Protein AF-U2T1L5-F1 (afdb_monomer_lite)

Sequence (248 aa):
MKPRAIVREAWRNTVSGSARSLTLALSLGVLVMLLAAADIGAVAHLLRQAADYRSKGASVTILIAEGLVDGRRCDRLADLPGVRAAGAIRATSDRITGTVLPTAPIPVSESTAGFLEIVREAPRASGALLGPEAADAFGIDAADEIVTASGTTPVAGTYDYPDDGRRRGLSYAAIAPTADSASFDECWVDAWPRDDGIAAALLTTTRPATEDRAKPEIAQLNSTLGRSFDGAAAFASRPTRFAAGAAA

Radius of gyration: 28.28 Å; chains: 1; bounding box: 73×29×97 Å

pLDDT: mean 88.25, std 9.26, range [48.56, 98.0]

Organism: NCBI:txid1358026

Structure (mmCIF, N/CA/C/O backbone):
data_AF-U2T1L5-F1
#
_entry.id   AF-U2T1L5-F1
#
loop_
_atom_site.group_PDB
_atom_site.id
_atom_site.type_symbol
_atom_site.label_atom_id
_atom_site.label_alt_id
_atom_site.label_comp_id
_atom_site.label_asym_id
_atom_site.label_entity_id
_atom_site.label_seq_id
_atom_site.pdbx_PDB_ins_code
_atom_site.Cartn_x
_atom_site.Cartn_y
_atom_site.Cartn_z
_atom_site.occupancy
_atom_site.B_iso_or_equiv
_atom_site.auth_seq_id
_atom_site.auth_comp_id
_atom_site.auth_asym_id
_atom_site.auth_atom_id
_atom_site.pdbx_PDB_model_num
ATOM 1 N N . MET A 1 1 ? 24.356 -0.870 -63.653 1.00 54.97 1 MET A N 1
ATOM 2 C CA . MET A 1 1 ? 25.459 -1.032 -62.672 1.00 54.97 1 MET A CA 1
ATOM 3 C C . MET A 1 1 ? 25.380 -2.443 -62.095 1.00 54.97 1 MET A C 1
ATOM 5 O O . MET A 1 1 ? 24.277 -2.879 -61.800 1.00 54.97 1 MET A O 1
ATOM 9 N N . LYS A 1 2 ? 26.483 -3.206 -62.026 1.00 83.38 2 LYS A N 1
ATOM 10 C CA . LYS A 1 2 ? 26.452 -4.628 -61.620 1.00 83.38 2 LYS A CA 1
ATOM 11 C C . LYS A 1 2 ? 26.733 -4.751 -60.108 1.00 83.38 2 LYS A C 1
ATOM 13 O O . LYS A 1 2 ? 27.888 -4.574 -59.724 1.00 83.38 2 LYS A O 1
ATOM 18 N N . PRO A 1 3 ? 25.749 -5.088 -59.253 1.00 80.69 3 PRO A N 1
ATOM 19 C CA . PRO A 1 3 ? 25.908 -5.092 -57.789 1.00 80.69 3 PRO A CA 1
ATOM 20 C C . PRO A 1 3 ? 27.014 -6.040 -57.306 1.00 80.69 3 PRO A C 1
ATOM 22 O O . PRO A 1 3 ? 27.753 -5.727 -56.380 1.00 80.69 3 PRO A O 1
ATOM 25 N N . ARG A 1 4 ? 27.224 -7.153 -58.017 1.00 83.44 4 ARG A N 1
ATOM 26 C CA . ARG A 1 4 ? 28.310 -8.108 -57.742 1.00 83.44 4 ARG A CA 1
ATOM 27 C C . ARG A 1 4 ? 29.713 -7.510 -57.879 1.00 83.44 4 ARG A C 1
ATOM 29 O O . ARG A 1 4 ? 30.610 -7.901 -57.142 1.00 83.44 4 ARG A O 1
ATOM 36 N N . ALA A 1 5 ? 29.910 -6.578 -58.812 1.00 82.06 5 ALA A N 1
ATOM 37 C CA . ALA A 1 5 ? 31.200 -5.913 -58.980 1.00 82.06 5 ALA A CA 1
ATOM 38 C C . ALA A 1 5 ? 31.468 -4.923 -57.835 1.00 82.06 5 ALA A C 1
ATOM 40 O O . ALA A 1 5 ? 32.594 -4.848 -57.356 1.00 82.06 5 ALA A O 1
ATOM 41 N N . ILE A 1 6 ? 30.420 -4.241 -57.357 1.00 83.00 6 ILE A N 1
ATOM 42 C CA . ILE A 1 6 ? 30.487 -3.301 -56.229 1.00 83.00 6 ILE A CA 1
ATOM 43 C C . ILE A 1 6 ? 30.832 -4.043 -54.930 1.00 83.00 6 ILE A C 1
ATOM 45 O O . ILE A 1 6 ? 31.762 -3.649 -54.236 1.00 83.00 6 ILE A O 1
ATOM 49 N N . VAL A 1 7 ? 30.154 -5.160 -54.637 1.00 84.44 7 VAL A N 1
ATOM 50 C CA . VAL A 1 7 ? 30.426 -5.978 -53.437 1.00 84.44 7 VAL A CA 1
ATOM 51 C C . VAL A 1 7 ? 31.844 -6.556 -53.456 1.00 84.44 7 VAL A C 1
ATOM 53 O O . VAL A 1 7 ? 32.525 -6.549 -52.434 1.00 84.44 7 VAL A O 1
ATOM 56 N N . ARG A 1 8 ? 32.319 -7.020 -54.619 1.00 84.06 8 ARG A N 1
ATOM 57 C CA . ARG A 1 8 ? 33.671 -7.579 -54.754 1.00 84.06 8 ARG A CA 1
ATOM 58 C C . ARG A 1 8 ? 34.759 -6.534 -54.502 1.00 84.06 8 ARG A C 1
ATOM 60 O O . ARG A 1 8 ? 35.740 -6.849 -53.837 1.00 84.06 8 ARG A O 1
ATOM 67 N N . GLU A 1 9 ? 34.593 -5.313 -55.012 1.00 79.50 9 GLU A N 1
ATOM 68 C CA . GLU A 1 9 ? 35.570 -4.244 -54.774 1.00 79.50 9 GLU A CA 1
ATOM 69 C C . GLU A 1 9 ? 35.500 -3.721 -53.331 1.00 79.50 9 GLU A C 1
ATOM 71 O O . GLU A 1 9 ? 36.537 -3.474 -52.723 1.00 79.50 9 GLU A O 1
ATOM 76 N N . ALA A 1 10 ? 34.300 -3.642 -52.739 1.00 79.00 10 ALA A N 1
ATOM 77 C CA . ALA A 1 10 ? 34.128 -3.314 -51.324 1.00 79.00 10 ALA A CA 1
ATOM 78 C C . ALA A 1 10 ? 34.842 -4.328 -50.414 1.00 79.00 10 ALA A C 1
ATOM 80 O O . ALA A 1 10 ? 35.616 -3.928 -49.549 1.00 79.00 10 ALA A O 1
ATOM 81 N N . TRP A 1 11 ? 34.667 -5.629 -50.672 1.00 78.75 11 TRP A N 1
ATOM 82 C CA . TRP A 1 11 ? 35.380 -6.696 -49.963 1.00 78.75 11 TRP A CA 1
ATOM 83 C C . TRP A 1 11 ? 36.897 -6.562 -50.101 1.00 78.75 11 TRP A C 1
ATOM 85 O O . TRP A 1 11 ? 37.623 -6.650 -49.113 1.00 78.75 11 TRP A O 1
ATOM 95 N N . ARG A 1 12 ? 37.382 -6.297 -51.321 1.00 79.12 12 ARG A N 1
ATOM 96 C CA . ARG A 1 12 ? 38.813 -6.116 -51.578 1.00 79.12 12 ARG A CA 1
ATOM 97 C C . ARG A 1 12 ? 39.385 -4.947 -50.775 1.00 79.12 12 ARG A C 1
ATOM 99 O O . ARG A 1 12 ? 40.427 -5.125 -50.158 1.00 79.12 12 ARG A O 1
ATOM 106 N N . ASN A 1 13 ? 38.666 -3.824 -50.704 1.00 76.69 13 ASN A N 1
ATOM 107 C CA . ASN A 1 13 ? 39.039 -2.648 -49.909 1.00 76.69 13 ASN A CA 1
ATOM 108 C C . ASN A 1 13 ? 39.030 -2.908 -48.393 1.00 76.69 13 ASN A C 1
ATOM 110 O O . ASN A 1 13 ? 39.870 -2.371 -47.669 1.00 76.69 13 ASN A O 1
ATOM 114 N N . THR A 1 14 ? 38.104 -3.737 -47.901 1.00 77.25 14 THR A N 1
ATOM 115 C CA . THR A 1 14 ? 38.074 -4.166 -46.494 1.00 77.25 14 THR A CA 1
ATOM 116 C C . THR A 1 14 ? 39.269 -5.060 -46.161 1.00 77.25 14 THR A C 1
ATOM 118 O O . THR A 1 14 ? 39.937 -4.827 -45.157 1.00 77.25 14 THR A O 1
ATOM 121 N N . VAL A 1 15 ? 39.582 -6.041 -47.017 1.00 77.00 15 VAL A N 1
ATOM 122 C CA . VAL A 1 15 ? 40.704 -6.978 -46.821 1.00 77.00 15 VAL A CA 1
ATOM 123 C C . VAL A 1 15 ? 42.061 -6.282 -46.962 1.00 77.00 15 VAL A C 1
ATOM 125 O O . VAL A 1 15 ? 42.983 -6.595 -46.216 1.00 77.00 15 VAL A O 1
ATOM 128 N N . SER A 1 16 ? 42.194 -5.311 -47.871 1.00 76.81 16 SER A N 1
ATOM 129 C CA . SER A 1 16 ? 43.446 -4.568 -48.067 1.00 76.81 16 SER A CA 1
ATOM 130 C C . SER A 1 16 ? 43.699 -3.472 -47.025 1.00 76.81 16 SER A C 1
ATOM 132 O O . SER A 1 16 ? 44.718 -2.793 -47.108 1.00 76.81 16 SER A O 1
ATOM 134 N N . GLY A 1 17 ? 42.781 -3.245 -46.075 1.00 66.12 17 GLY A N 1
ATOM 135 C CA . GLY A 1 17 ? 42.936 -2.256 -44.997 1.00 66.12 17 GLY A CA 1
ATOM 136 C C . GLY A 1 17 ? 42.916 -0.787 -45.444 1.00 66.12 17 GLY A C 1
ATOM 137 O O . GLY A 1 17 ? 43.092 0.111 -44.621 1.00 66.12 17 GLY A O 1
ATOM 138 N N . SER A 1 18 ? 42.655 -0.515 -46.725 1.00 66.00 18 SER A N 1
ATOM 139 C CA . SER A 1 18 ? 42.719 0.824 -47.328 1.00 66.00 18 SER A CA 1
ATOM 140 C C . SER A 1 18 ? 41.624 1.770 -46.821 1.00 66.00 18 SER A C 1
ATOM 142 O O . SER A 1 18 ? 41.787 2.986 -46.882 1.00 66.00 18 SER A O 1
ATOM 144 N N . ALA A 1 19 ? 40.531 1.231 -46.272 1.00 66.06 19 ALA A N 1
ATOM 145 C CA . ALA A 1 19 ? 39.347 1.992 -45.872 1.00 66.06 19 ALA A CA 1
ATOM 146 C C . ALA A 1 19 ? 39.156 2.163 -44.347 1.00 66.06 19 ALA A C 1
ATOM 148 O O . ALA A 1 19 ? 38.069 2.547 -43.920 1.00 66.06 19 ALA A O 1
ATOM 149 N N . ARG A 1 20 ? 40.162 1.861 -43.501 1.00 78.00 20 ARG A N 1
ATOM 150 C CA . ARG A 1 20 ? 40.040 1.880 -42.015 1.00 78.00 20 ARG A CA 1
ATOM 151 C C . ARG A 1 20 ? 38.805 1.118 -41.492 1.00 78.00 20 ARG A C 1
ATOM 153 O O . ARG A 1 20 ? 38.240 1.458 -40.452 1.00 78.00 20 ARG A O 1
ATOM 160 N N . SER A 1 21 ? 38.378 0.080 -42.214 1.00 79.88 21 SER A N 1
ATOM 161 C CA . SER A 1 21 ? 37.098 -0.602 -41.989 1.00 79.88 21 SER A CA 1
ATOM 162 C C . SER A 1 21 ? 36.967 -1.192 -40.586 1.00 79.88 21 SER A C 1
ATOM 164 O O . SER A 1 21 ? 35.879 -1.157 -40.024 1.00 79.88 21 SER A O 1
ATOM 166 N N . LEU A 1 22 ? 38.068 -1.663 -39.989 1.00 78.75 22 LEU A N 1
ATOM 167 C CA . LEU A 1 22 ? 38.079 -2.163 -38.612 1.00 78.75 22 LEU A CA 1
ATOM 168 C C . LEU A 1 22 ? 37.748 -1.061 -37.596 1.00 78.75 22 LEU A C 1
ATOM 170 O O . LEU A 1 22 ? 36.942 -1.280 -36.700 1.00 78.75 22 LEU A O 1
ATOM 174 N N . THR A 1 23 ? 38.327 0.134 -37.745 1.00 83.25 23 THR A N 1
ATOM 175 C CA . THR A 1 23 ? 38.051 1.271 -36.855 1.00 83.25 23 THR A CA 1
ATOM 176 C C . THR A 1 23 ? 36.591 1.700 -36.952 1.00 83.25 23 THR A C 1
ATOM 178 O O . THR A 1 23 ? 35.956 1.927 -35.927 1.00 83.25 23 THR A O 1
ATOM 181 N N . LEU A 1 24 ? 36.041 1.754 -38.171 1.00 86.62 24 LEU A N 1
ATOM 182 C CA . LEU A 1 24 ? 34.630 2.079 -38.391 1.00 86.62 24 LEU A CA 1
ATOM 183 C C . LEU A 1 24 ? 33.703 1.004 -37.806 1.00 86.62 24 LEU A C 1
ATOM 185 O O . LEU A 1 24 ? 32.744 1.341 -37.116 1.00 86.62 24 LEU A O 1
ATOM 189 N N . ALA A 1 25 ? 34.019 -0.279 -38.005 1.00 85.31 25 ALA A N 1
ATOM 190 C CA . ALA A 1 25 ? 33.258 -1.390 -37.437 1.00 85.31 25 ALA A CA 1
ATOM 191 C C . ALA A 1 25 ? 33.274 -1.376 -35.901 1.00 85.31 25 ALA A C 1
ATOM 193 O O . ALA A 1 25 ? 32.226 -1.525 -35.280 1.00 85.31 25 ALA A O 1
ATOM 194 N N . LEU A 1 26 ? 34.434 -1.127 -35.284 1.00 88.06 26 LEU A N 1
ATOM 195 C CA . LEU A 1 26 ? 34.546 -0.972 -33.833 1.00 88.06 26 LEU A CA 1
ATOM 196 C C . LEU A 1 26 ? 33.760 0.243 -33.338 1.00 88.06 26 LEU A C 1
ATOM 198 O O . LEU A 1 26 ? 33.024 0.126 -32.363 1.00 88.06 26 LEU A O 1
ATOM 202 N N . SER A 1 27 ? 33.856 1.389 -34.020 1.00 90.88 27 SER A N 1
ATOM 203 C CA . SER A 1 27 ? 33.089 2.580 -33.638 1.00 90.88 27 SER A CA 1
ATOM 204 C C . SER A 1 27 ? 31.581 2.355 -33.729 1.00 90.88 27 SER A C 1
ATOM 206 O O . SER A 1 27 ? 30.851 2.770 -32.833 1.00 90.88 27 SER A O 1
ATOM 208 N N . LEU A 1 28 ? 31.120 1.638 -34.759 1.00 90.25 28 LEU A N 1
ATOM 209 C CA . LEU A 1 28 ? 29.718 1.271 -34.911 1.00 90.25 28 LEU A CA 1
ATOM 210 C C . LEU A 1 28 ? 29.288 0.294 -33.814 1.00 90.25 28 LEU A C 1
ATOM 212 O O . LEU A 1 28 ? 28.248 0.497 -33.199 1.00 90.25 28 LEU A O 1
ATOM 216 N N . GLY A 1 29 ? 30.102 -0.723 -33.520 1.00 90.31 29 GLY A N 1
ATOM 217 C CA . GLY A 1 29 ? 29.837 -1.670 -32.437 1.00 90.31 29 GLY A CA 1
ATOM 218 C C . GLY A 1 29 ? 29.720 -0.977 -31.079 1.00 90.31 29 GLY A C 1
ATOM 219 O O . GLY A 1 29 ? 28.781 -1.239 -30.333 1.00 90.31 29 GLY A O 1
ATOM 220 N N . VAL A 1 30 ? 30.618 -0.033 -30.783 1.00 93.12 30 VAL A N 1
ATOM 221 C CA . VAL A 1 30 ? 30.544 0.799 -29.573 1.00 93.12 30 VAL A CA 1
ATOM 222 C C . VAL A 1 30 ? 29.267 1.637 -29.557 1.00 93.12 30 VAL A C 1
ATOM 224 O O . VAL A 1 30 ? 28.580 1.661 -28.539 1.00 93.12 30 VAL A O 1
ATOM 227 N N . LEU A 1 31 ? 28.904 2.278 -30.671 1.00 91.44 31 LEU A N 1
ATOM 228 C CA . LEU A 1 31 ? 27.673 3.065 -30.769 1.00 91.44 31 LEU A CA 1
ATOM 229 C C . LEU A 1 31 ? 26.427 2.207 -30.495 1.00 91.44 31 LEU A C 1
ATOM 231 O O . LEU A 1 31 ? 25.575 2.604 -29.703 1.00 91.44 31 LEU A O 1
ATOM 235 N N . VAL A 1 32 ? 26.342 1.020 -31.101 1.00 90.56 32 VAL A N 1
ATOM 236 C CA . VAL A 1 32 ? 25.234 0.075 -30.894 1.00 90.56 32 VAL A CA 1
ATOM 237 C C . VAL A 1 32 ? 25.168 -0.373 -29.434 1.00 90.56 32 VAL A C 1
ATOM 239 O O . VAL A 1 32 ? 24.092 -0.342 -28.839 1.00 90.56 32 VAL A O 1
ATOM 242 N N . MET A 1 33 ? 26.307 -0.720 -28.825 1.00 90.50 33 MET A N 1
ATOM 243 C CA . MET A 1 33 ? 26.361 -1.090 -27.406 1.00 90.50 33 MET A CA 1
ATOM 244 C C . MET A 1 33 ? 25.894 0.050 -26.493 1.00 90.50 33 MET A C 1
ATOM 246 O O . MET A 1 33 ? 25.138 -0.196 -25.557 1.00 90.50 33 MET A O 1
ATOM 250 N N . LEU A 1 34 ? 26.291 1.295 -26.772 1.00 91.44 34 LEU A N 1
ATOM 251 C CA . LEU A 1 34 ? 25.861 2.462 -25.997 1.00 91.44 34 LEU A CA 1
ATOM 252 C C . LEU A 1 34 ? 24.355 2.722 -26.132 1.00 91.44 34 LEU A C 1
ATOM 254 O O . LEU A 1 34 ? 23.695 2.994 -25.131 1.00 91.44 34 LEU A O 1
ATOM 258 N N . LEU A 1 35 ? 23.799 2.607 -27.341 1.00 90.88 35 LEU A N 1
ATOM 259 C CA . LEU A 1 35 ? 22.362 2.767 -27.582 1.00 90.88 35 LEU A CA 1
ATOM 260 C C . LEU A 1 35 ? 21.541 1.675 -26.884 1.00 90.88 35 LEU A C 1
ATOM 262 O O . LEU A 1 35 ? 20.529 1.981 -26.253 1.00 90.88 35 LEU A O 1
ATOM 266 N N . ALA A 1 36 ? 21.999 0.423 -26.946 1.00 90.25 36 ALA A N 1
ATOM 267 C CA . ALA A 1 36 ? 21.364 -0.689 -26.247 1.00 90.25 36 ALA A CA 1
ATOM 268 C C . ALA A 1 36 ? 21.421 -0.502 -24.722 1.00 90.25 36 ALA A C 1
ATOM 270 O O . ALA A 1 36 ? 20.405 -0.640 -24.044 1.00 90.25 36 ALA A O 1
ATOM 271 N N . ALA A 1 37 ? 22.583 -0.120 -24.180 1.00 91.94 37 ALA A N 1
ATOM 272 C CA . ALA A 1 37 ? 22.738 0.167 -22.756 1.00 91.94 37 ALA A CA 1
ATOM 273 C C . ALA A 1 37 ? 21.835 1.325 -22.299 1.00 91.94 37 ALA A C 1
ATOM 275 O O . ALA A 1 37 ? 21.240 1.251 -21.223 1.00 91.94 37 ALA A O 1
ATOM 276 N N . ALA A 1 38 ? 21.684 2.367 -23.122 1.00 92.25 38 ALA A N 1
ATOM 277 C CA . ALA A 1 38 ? 20.788 3.483 -22.838 1.00 92.25 38 ALA A CA 1
ATOM 278 C C . ALA A 1 38 ? 19.312 3.052 -22.797 1.00 92.25 38 ALA A C 1
ATOM 280 O O . ALA A 1 38 ? 18.601 3.448 -21.873 1.00 92.25 38 ALA A O 1
ATOM 2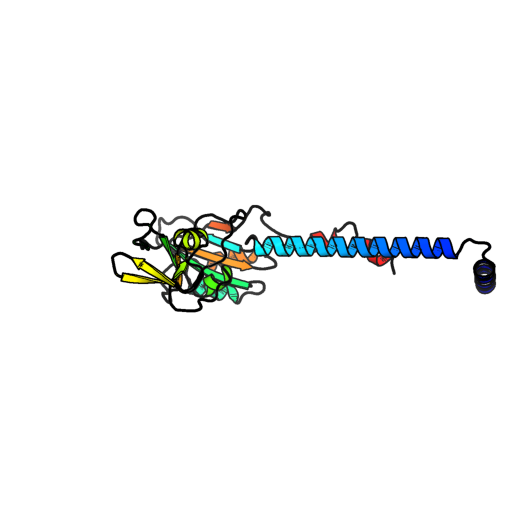81 N N . ASP A 1 39 ? 18.845 2.225 -23.742 1.00 92.94 39 ASP A N 1
ATOM 282 C CA . ASP A 1 39 ? 17.458 1.731 -23.734 1.00 92.94 39 ASP A CA 1
ATOM 283 C C . ASP A 1 39 ? 17.190 0.807 -22.539 1.00 92.94 39 ASP A C 1
ATOM 285 O O . ASP A 1 39 ? 16.200 0.995 -21.832 1.00 92.94 39 ASP A O 1
ATOM 289 N N . ILE A 1 40 ? 18.114 -0.113 -22.233 1.00 93.00 40 ILE A N 1
ATOM 290 C CA . ILE A 1 40 ? 18.035 -0.961 -21.032 1.00 93.00 40 ILE A CA 1
ATOM 291 C C . ILE A 1 40 ? 17.960 -0.089 -19.772 1.00 93.00 40 ILE A C 1
ATOM 293 O O . ILE A 1 40 ? 17.115 -0.321 -18.907 1.00 93.00 40 ILE A O 1
ATOM 297 N N . GLY A 1 41 ? 18.804 0.941 -19.677 1.00 94.31 41 GLY A N 1
ATOM 298 C CA . GLY A 1 41 ? 18.805 1.885 -18.562 1.00 94.31 41 GLY A CA 1
ATOM 299 C C . GLY A 1 41 ? 17.482 2.640 -18.418 1.00 94.31 41 GLY A C 1
ATOM 300 O O . GLY A 1 41 ? 16.966 2.756 -17.303 1.00 94.31 41 GLY A O 1
ATOM 301 N N . ALA A 1 42 ? 16.904 3.102 -19.531 1.00 93.56 42 ALA A N 1
ATOM 302 C CA . ALA A 1 42 ? 15.620 3.799 -19.554 1.00 93.56 42 ALA A CA 1
ATOM 303 C C . ALA A 1 42 ? 14.468 2.891 -19.096 1.00 93.56 42 ALA A C 1
ATOM 305 O O . ALA A 1 42 ? 13.685 3.275 -18.227 1.00 93.56 42 ALA A O 1
ATOM 306 N N . VAL A 1 43 ? 14.397 1.659 -19.608 1.00 93.88 43 VAL A N 1
ATOM 307 C CA . VAL A 1 43 ? 13.381 0.678 -19.193 1.00 93.88 43 VAL A CA 1
ATOM 308 C C . VAL A 1 43 ? 13.554 0.301 -17.721 1.00 93.88 43 VAL A C 1
ATOM 310 O O . VAL A 1 43 ? 12.587 0.313 -16.963 1.00 93.88 43 VAL A O 1
ATOM 313 N N . ALA A 1 44 ? 14.786 0.051 -17.273 1.00 95.00 44 ALA A N 1
ATOM 314 C CA . ALA A 1 44 ? 15.072 -0.247 -15.873 1.00 95.00 44 ALA A CA 1
ATOM 315 C C . ALA A 1 44 ? 14.714 0.917 -14.936 1.00 95.00 44 ALA A C 1
ATOM 317 O O . ALA A 1 44 ? 14.368 0.692 -13.777 1.00 95.00 44 ALA A O 1
ATOM 318 N N . HIS A 1 45 ? 14.830 2.165 -15.393 1.00 94.75 45 HIS A N 1
ATOM 319 C CA . HIS A 1 45 ? 14.395 3.331 -14.626 1.00 94.75 45 HIS A CA 1
ATOM 320 C C . HIS A 1 45 ? 1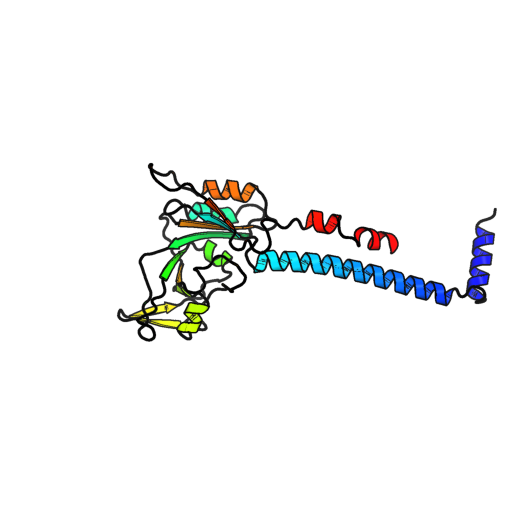2.869 3.376 -14.483 1.00 94.75 45 HIS A C 1
ATOM 322 O O . HIS A 1 45 ? 12.383 3.506 -13.362 1.00 94.75 45 HIS A O 1
ATOM 328 N N . LEU A 1 46 ? 12.122 3.166 -15.573 1.00 94.62 46 LEU A N 1
ATOM 329 C CA . LEU A 1 46 ? 10.655 3.104 -15.541 1.00 94.62 46 LEU A CA 1
ATOM 330 C C . LEU A 1 46 ? 10.143 1.991 -14.615 1.00 94.62 46 LEU A C 1
ATOM 332 O O . LEU A 1 46 ? 9.230 2.213 -13.823 1.00 94.62 46 LEU A O 1
ATOM 336 N N . LEU A 1 47 ? 10.765 0.809 -14.660 1.00 94.25 47 LEU A N 1
ATOM 337 C CA . LEU A 1 47 ? 10.415 -0.304 -13.770 1.00 94.25 47 LEU A CA 1
ATOM 338 C C . LEU A 1 47 ? 10.681 0.024 -12.294 1.00 94.25 47 LEU A C 1
ATOM 340 O O . LEU A 1 47 ? 9.886 -0.345 -11.433 1.00 94.25 47 LEU A O 1
ATOM 344 N N . ARG A 1 48 ? 11.767 0.747 -11.992 1.00 95.69 48 ARG A N 1
ATOM 345 C CA . ARG A 1 48 ? 12.058 1.220 -10.630 1.00 95.69 48 ARG A CA 1
ATOM 346 C C . ARG A 1 48 ? 11.038 2.247 -10.150 1.00 95.69 48 ARG A C 1
ATOM 348 O O . ARG A 1 48 ? 10.601 2.147 -9.012 1.00 95.69 48 ARG A O 1
ATOM 355 N N . GLN A 1 49 ? 10.621 3.182 -11.002 1.00 94.25 49 GLN A N 1
ATOM 356 C CA . GLN A 1 49 ? 9.569 4.145 -10.660 1.00 94.25 49 GLN A CA 1
ATOM 357 C C . GLN A 1 49 ? 8.228 3.449 -10.392 1.00 94.25 49 GLN A C 1
ATOM 359 O O . GLN A 1 49 ? 7.561 3.761 -9.411 1.00 94.25 49 GLN A O 1
ATOM 364 N N . ALA A 1 50 ? 7.867 2.458 -11.212 1.00 94.12 50 ALA A N 1
ATOM 365 C CA . ALA A 1 50 ? 6.684 1.628 -10.995 1.00 94.12 50 ALA A CA 1
ATOM 366 C C . ALA A 1 50 ? 6.750 0.851 -9.668 1.00 94.12 50 ALA A C 1
ATOM 368 O O . ALA A 1 50 ? 5.759 0.753 -8.944 1.00 94.12 50 ALA A O 1
ATOM 369 N N . ALA A 1 51 ? 7.918 0.290 -9.344 1.00 93.56 51 ALA A N 1
ATOM 370 C CA . ALA A 1 51 ? 8.136 -0.401 -8.081 1.00 93.56 51 ALA A CA 1
ATOM 371 C C . ALA A 1 51 ? 8.015 0.555 -6.884 1.00 93.56 51 ALA A C 1
ATOM 373 O O . ALA A 1 51 ? 7.301 0.220 -5.943 1.00 93.56 51 ALA A O 1
ATOM 374 N N . ASP A 1 52 ? 8.632 1.742 -6.958 1.00 93.56 52 ASP A N 1
ATOM 375 C CA . ASP A 1 52 ? 8.581 2.772 -5.910 1.00 93.56 52 ASP A CA 1
ATOM 376 C C . ASP A 1 52 ? 7.145 3.258 -5.664 1.00 93.56 52 ASP A C 1
ATOM 378 O O . ASP A 1 52 ? 6.697 3.340 -4.521 1.00 93.56 52 ASP A O 1
ATOM 382 N N . TYR A 1 53 ? 6.381 3.472 -6.742 1.00 93.81 53 TYR A N 1
ATOM 383 C CA . TYR A 1 53 ? 4.962 3.829 -6.675 1.00 93.81 53 TYR A CA 1
ATOM 384 C C . TYR A 1 53 ? 4.144 2.817 -5.866 1.00 93.81 53 TYR A C 1
ATOM 386 O O . TYR A 1 53 ? 3.320 3.184 -5.030 1.00 93.81 53 TYR A O 1
ATOM 394 N N . ARG A 1 54 ? 4.402 1.524 -6.068 1.00 92.81 54 ARG A N 1
ATOM 395 C CA . ARG A 1 54 ? 3.707 0.450 -5.350 1.00 92.81 54 ARG A CA 1
ATOM 396 C C . ARG A 1 54 ? 4.215 0.259 -3.925 1.00 92.81 54 ARG A C 1
ATOM 398 O O . ARG A 1 54 ? 3.416 0.038 -3.022 1.00 92.81 54 ARG A O 1
ATOM 405 N N . SER A 1 55 ? 5.529 0.281 -3.702 1.00 92.06 55 SER A N 1
ATOM 406 C CA . SER A 1 55 ? 6.103 0.035 -2.371 1.00 92.06 55 SER A CA 1
ATOM 407 C C . SER A 1 55 ? 5.779 1.150 -1.384 1.00 92.06 55 SER A C 1
ATOM 409 O O . SER A 1 55 ? 5.570 0.865 -0.209 1.00 92.06 55 SER A O 1
ATOM 411 N N . LYS A 1 56 ? 5.668 2.394 -1.864 1.00 93.38 56 LYS A N 1
ATOM 412 C CA . LYS A 1 56 ? 5.274 3.547 -1.044 1.00 93.38 56 LYS A CA 1
ATOM 413 C C . LYS A 1 56 ? 3.762 3.692 -0.857 1.00 93.38 56 LYS A C 1
ATOM 415 O O . LYS A 1 56 ? 3.300 4.679 -0.295 1.00 93.38 56 LYS A O 1
ATOM 420 N N . GLY A 1 57 ? 2.977 2.728 -1.344 1.00 93.44 57 GLY A N 1
ATOM 421 C CA . GLY A 1 57 ? 1.526 2.709 -1.176 1.00 93.44 57 GLY A CA 1
ATOM 422 C C . GLY A 1 57 ? 0.763 3.675 -2.084 1.00 93.44 57 GLY A C 1
ATOM 423 O O . GLY A 1 57 ? -0.431 3.869 -1.886 1.00 93.44 57 GLY A O 1
ATOM 424 N N . ALA A 1 58 ? 1.385 4.268 -3.108 1.00 94.12 58 ALA A N 1
ATOM 425 C CA . ALA A 1 58 ? 0.660 5.145 -4.029 1.00 94.12 58 ALA A CA 1
ATOM 426 C C . ALA A 1 58 ? -0.347 4.369 -4.905 1.00 94.12 58 ALA A C 1
ATOM 428 O O . ALA A 1 58 ? -1.303 4.954 -5.407 1.00 94.12 58 ALA A O 1
ATOM 429 N N . SER A 1 59 ? -0.210 3.047 -5.043 1.00 94.31 59 SER A N 1
ATOM 430 C CA . SER A 1 59 ? -1.234 2.190 -5.663 1.00 94.31 59 SER A CA 1
ATOM 431 C C . SER A 1 59 ? -2.449 1.909 -4.770 1.00 94.31 59 SER A C 1
ATOM 433 O O . SER A 1 59 ? -3.446 1.382 -5.264 1.00 94.31 59 SER A O 1
ATOM 435 N N . VAL A 1 60 ? -2.402 2.275 -3.482 1.00 95.38 60 VAL A N 1
ATOM 436 C CA . VAL A 1 60 ? -3.489 2.011 -2.534 1.00 95.38 60 VAL A CA 1
ATOM 437 C C . VAL A 1 60 ? -4.506 3.150 -2.557 1.00 95.38 60 VAL A C 1
ATOM 439 O O . VAL A 1 60 ? -4.195 4.300 -2.230 1.00 95.38 60 VAL A O 1
ATOM 442 N N . THR A 1 61 ? -5.738 2.818 -2.935 1.00 96.00 61 THR A N 1
ATOM 443 C CA . THR A 1 61 ? -6.891 3.726 -2.892 1.00 96.00 61 THR A CA 1
ATOM 444 C C . THR A 1 61 ? -7.719 3.432 -1.648 1.00 96.00 61 THR A C 1
ATOM 446 O O . THR A 1 61 ? -7.924 2.271 -1.302 1.00 96.00 61 THR A O 1
ATOM 449 N N . ILE A 1 62 ? -8.186 4.484 -0.982 1.00 96.81 62 ILE A N 1
ATOM 450 C CA . ILE A 1 62 ? -8.918 4.404 0.279 1.00 96.81 62 ILE A CA 1
ATOM 451 C C . ILE A 1 62 ? -10.300 5.011 0.072 1.00 96.81 62 ILE A C 1
ATOM 453 O O . ILE A 1 62 ? -10.415 6.139 -0.395 1.00 96.81 62 ILE A O 1
ATOM 457 N N . LEU A 1 63 ? -11.342 4.282 0.445 1.00 97.31 63 LEU A N 1
ATOM 458 C CA . LEU A 1 63 ? -12.655 4.845 0.718 1.00 97.31 63 LEU A CA 1
ATOM 459 C C . LEU A 1 63 ? -12.753 5.151 2.207 1.00 97.31 63 LEU A C 1
ATOM 461 O O . LEU A 1 63 ? -12.577 4.243 3.015 1.00 97.31 63 LEU A O 1
ATOM 465 N N . ILE A 1 64 ? -13.091 6.386 2.553 1.00 97.00 64 ILE A N 1
ATOM 466 C CA . ILE A 1 64 ? -13.361 6.823 3.922 1.00 97.00 64 ILE A CA 1
ATOM 467 C C . ILE A 1 64 ? -14.872 7.021 4.052 1.00 97.00 64 ILE A C 1
ATOM 469 O O . ILE A 1 64 ? -15.454 7.871 3.376 1.00 97.00 64 ILE A O 1
ATOM 473 N N . ALA A 1 65 ? -15.516 6.201 4.878 1.00 95.81 65 ALA A N 1
ATOM 474 C CA . ALA A 1 65 ? -16.947 6.240 5.157 1.00 95.81 65 ALA A CA 1
ATOM 475 C C . ALA A 1 65 ? -17.215 5.691 6.572 1.00 95.81 65 ALA A C 1
ATOM 477 O O . ALA A 1 65 ? -17.547 4.516 6.743 1.00 95.81 65 ALA A O 1
ATOM 478 N N . GLU A 1 66 ? -17.070 6.558 7.576 1.00 93.94 66 GLU A N 1
ATOM 479 C CA . GLU A 1 66 ? -17.143 6.215 9.005 1.00 93.94 66 GLU A CA 1
ATOM 480 C C . GLU A 1 66 ? -18.394 5.396 9.363 1.00 93.94 66 GLU A C 1
ATOM 482 O O . GLU A 1 66 ? -19.533 5.813 9.120 1.00 93.94 66 GLU A O 1
ATOM 487 N N . GLY A 1 67 ? -18.183 4.207 9.934 1.00 93.94 67 GLY A N 1
ATOM 488 C CA . GLY A 1 67 ? -19.239 3.275 10.329 1.00 93.94 67 GLY A CA 1
ATOM 489 C C . GLY A 1 67 ? -20.149 2.781 9.195 1.00 93.94 67 GLY A C 1
ATOM 490 O O . GLY A 1 67 ? -21.221 2.227 9.468 1.00 93.94 67 GLY A O 1
ATOM 491 N N . LEU A 1 68 ? -19.765 2.964 7.929 1.00 95.12 68 LEU A N 1
ATOM 492 C CA . LEU A 1 68 ? -20.580 2.626 6.760 1.00 95.12 68 LEU A CA 1
ATOM 493 C C . LEU A 1 68 ? -19.941 1.583 5.843 1.00 95.12 68 LEU A C 1
ATOM 495 O O . LEU A 1 68 ? -20.624 1.087 4.950 1.00 95.12 68 LEU A O 1
ATOM 499 N N . VAL A 1 69 ? -18.677 1.215 6.028 1.00 96.50 69 VAL A N 1
ATOM 500 C CA . VAL A 1 69 ? -18.015 0.235 5.158 1.00 96.50 69 VAL A CA 1
ATOM 501 C C . VAL A 1 69 ? -18.447 -1.187 5.516 1.00 96.50 69 VAL A C 1
ATOM 503 O O . VAL A 1 69 ? -18.379 -1.608 6.671 1.00 96.50 69 VAL A O 1
ATOM 506 N N . ASP A 1 70 ? -18.869 -1.963 4.517 1.00 96.25 70 ASP A N 1
ATOM 507 C CA . ASP A 1 70 ? -19.058 -3.406 4.646 1.00 96.25 70 ASP A CA 1
ATOM 508 C C . ASP A 1 70 ? -17.729 -4.138 4.418 1.00 96.25 70 ASP A C 1
ATOM 510 O O . ASP A 1 70 ? -17.266 -4.270 3.281 1.00 96.25 70 ASP A O 1
ATOM 514 N N . GLY A 1 71 ? -17.129 -4.642 5.500 1.00 95.94 71 GLY A N 1
ATOM 515 C CA . GLY A 1 71 ? -15.820 -5.298 5.449 1.00 95.94 71 GLY A CA 1
ATOM 516 C C . GLY A 1 71 ? -15.767 -6.511 4.517 1.00 95.94 71 GLY A C 1
ATOM 517 O O . GLY A 1 71 ? -14.799 -6.676 3.783 1.00 95.94 71 GLY A O 1
ATOM 518 N N . ARG A 1 72 ? -16.841 -7.313 4.434 1.00 95.38 72 ARG A N 1
ATOM 519 C CA . ARG A 1 72 ? -16.877 -8.486 3.539 1.00 95.38 72 ARG A CA 1
ATOM 520 C C . ARG A 1 72 ? -16.950 -8.090 2.072 1.00 95.38 72 ARG A C 1
ATOM 522 O O . ARG A 1 72 ? -16.408 -8.792 1.223 1.00 95.38 72 ARG A O 1
ATOM 529 N N . ARG A 1 73 ? -17.663 -7.006 1.748 1.00 96.12 73 ARG A N 1
ATOM 530 C CA . ARG A 1 73 ? -17.663 -6.467 0.379 1.00 96.12 73 ARG A CA 1
ATOM 531 C C . ARG A 1 73 ? -16.314 -5.860 0.029 1.00 96.12 73 ARG A C 1
ATOM 533 O O . ARG A 1 73 ? -15.883 -6.034 -1.102 1.00 96.12 73 ARG A O 1
ATOM 540 N N . CYS A 1 74 ? -15.675 -5.190 0.987 1.00 97.25 74 CYS A N 1
ATOM 541 C CA . CYS A 1 74 ? -14.339 -4.640 0.810 1.00 97.25 74 CYS A CA 1
ATOM 542 C C . CYS A 1 74 ? -13.308 -5.738 0.514 1.00 97.25 74 CYS A C 1
ATOM 544 O O . CYS A 1 74 ? -12.640 -5.658 -0.510 1.00 97.25 74 CYS A O 1
ATOM 546 N N . ASP A 1 75 ? -13.257 -6.807 1.317 1.00 96.19 75 ASP A N 1
ATOM 547 C CA . ASP A 1 75 ? -12.341 -7.938 1.089 1.00 96.19 75 ASP A CA 1
ATOM 548 C C . ASP A 1 75 ? -12.535 -8.570 -0.299 1.00 96.19 75 ASP A C 1
ATOM 550 O O . ASP A 1 75 ? -11.570 -8.871 -0.996 1.00 96.19 75 ASP A O 1
ATOM 554 N N . ARG A 1 76 ? -13.787 -8.715 -0.756 1.00 96.19 76 ARG A N 1
ATOM 555 C CA . ARG A 1 76 ? -14.099 -9.272 -2.087 1.00 96.19 76 ARG A CA 1
ATOM 556 C C . ARG A 1 76 ? -13.636 -8.411 -3.256 1.00 96.19 76 ARG A C 1
ATOM 558 O O . ARG A 1 76 ? -13.627 -8.896 -4.383 1.00 96.19 76 ARG A O 1
ATOM 565 N N . LEU A 1 77 ? -13.240 -7.156 -3.034 1.00 96.62 77 LEU A N 1
ATOM 566 C CA . LEU A 1 77 ? -12.611 -6.378 -4.101 1.00 96.62 77 LEU A CA 1
ATOM 567 C C . LEU A 1 77 ? -11.290 -7.0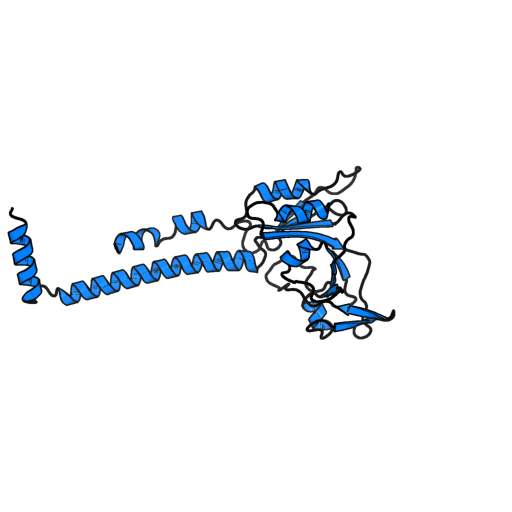12 -4.553 1.00 96.62 77 LEU A C 1
ATOM 569 O O . LEU A 1 77 ? -10.893 -6.782 -5.691 1.00 96.62 77 LEU A O 1
ATOM 573 N N . ALA A 1 78 ? -10.660 -7.857 -3.726 1.00 95.56 78 ALA A N 1
ATOM 574 C CA . ALA A 1 78 ? -9.495 -8.652 -4.110 1.00 95.56 78 ALA A CA 1
ATOM 575 C C . ALA A 1 78 ? -9.760 -9.612 -5.287 1.00 95.56 78 ALA A C 1
ATOM 577 O O . ALA A 1 78 ? -8.824 -9.966 -5.997 1.00 95.56 78 ALA A O 1
ATOM 578 N N . ASP A 1 79 ? -11.021 -9.982 -5.546 1.00 95.56 79 ASP A N 1
ATOM 579 C CA . ASP A 1 79 ? -11.398 -10.848 -6.672 1.00 95.56 79 ASP A CA 1
ATOM 580 C C . ASP A 1 79 ? -11.434 -10.097 -8.020 1.00 95.56 79 ASP A C 1
ATOM 582 O O . ASP A 1 79 ? -11.579 -10.711 -9.083 1.00 95.56 79 ASP A O 1
ATOM 586 N N . LEU A 1 80 ? -11.343 -8.761 -8.006 1.00 94.56 80 LEU A N 1
ATOM 587 C CA . LEU A 1 80 ? -11.386 -7.956 -9.222 1.00 94.56 80 LEU A CA 1
ATOM 588 C C . LEU A 1 80 ? -10.047 -8.014 -9.980 1.00 94.56 80 LEU A C 1
ATOM 590 O O . LEU A 1 80 ? -8.977 -7.961 -9.370 1.00 94.56 80 LEU A O 1
ATOM 594 N N . PRO A 1 81 ? -10.068 -8.050 -11.327 1.00 92.12 81 PRO A N 1
ATOM 595 C CA . PRO A 1 81 ? -8.848 -8.006 -12.124 1.00 92.12 81 PRO A CA 1
ATOM 596 C C . PRO A 1 81 ? -7.993 -6.778 -11.794 1.00 92.12 81 PRO A C 1
ATOM 598 O O . PRO A 1 81 ? -8.491 -5.659 -11.771 1.00 92.12 81 PRO A O 1
ATOM 601 N N . GLY A 1 82 ? -6.695 -6.988 -11.570 1.00 91.12 82 GLY A N 1
ATOM 602 C CA . GLY A 1 82 ? -5.759 -5.906 -11.248 1.00 91.12 82 GLY A CA 1
ATOM 603 C C . GLY A 1 82 ? -5.732 -5.502 -9.772 1.00 91.12 82 GLY A C 1
ATOM 604 O O . GLY A 1 82 ? -4.814 -4.781 -9.378 1.00 91.12 82 GLY A O 1
ATOM 605 N N . VAL A 1 83 ? -6.649 -5.997 -8.933 1.00 95.38 83 VAL A N 1
ATOM 606 C CA . VAL A 1 83 ? -6.558 -5.845 -7.476 1.00 95.38 83 VAL A CA 1
ATOM 607 C C . VAL A 1 83 ? -5.627 -6.910 -6.907 1.00 95.38 83 VAL A C 1
ATOM 609 O O . VAL A 1 83 ? -5.649 -8.070 -7.308 1.00 95.38 83 VAL A O 1
ATOM 612 N N . ARG A 1 84 ? -4.745 -6.491 -6.003 1.00 94.12 84 ARG A N 1
ATOM 613 C CA . ARG A 1 84 ? -3.734 -7.345 -5.371 1.00 94.12 84 ARG A CA 1
ATOM 614 C C . ARG A 1 84 ? -4.047 -7.657 -3.919 1.00 94.12 84 ARG A C 1
ATOM 616 O O . ARG A 1 84 ? -3.635 -8.708 -3.453 1.00 94.12 84 ARG A O 1
ATOM 623 N N . ALA A 1 85 ? -4.700 -6.727 -3.234 1.00 95.44 85 ALA A N 1
ATOM 624 C CA . ALA A 1 85 ? -5.168 -6.869 -1.865 1.00 95.44 85 ALA A CA 1
ATOM 625 C C . ALA A 1 85 ? -6.290 -5.856 -1.622 1.00 95.44 85 ALA A C 1
ATOM 627 O O . ALA A 1 85 ? -6.265 -4.749 -2.173 1.00 95.44 85 ALA A O 1
ATOM 628 N N . ALA A 1 86 ? -7.255 -6.223 -0.789 1.00 97.00 86 ALA A N 1
ATOM 629 C CA . ALA A 1 86 ? -8.322 -5.337 -0.358 1.00 97.00 86 ALA A CA 1
ATOM 630 C C . ALA A 1 86 ? -8.756 -5.693 1.061 1.00 97.00 86 ALA A C 1
ATOM 632 O O . ALA A 1 86 ? -8.783 -6.866 1.418 1.00 97.00 86 ALA A O 1
ATOM 633 N N . GLY A 1 87 ? -9.120 -4.691 1.854 1.00 96.81 87 GLY A N 1
ATOM 634 C CA . GLY A 1 87 ? -9.642 -4.929 3.190 1.00 96.81 87 GLY A CA 1
ATOM 635 C C . GLY A 1 87 ? -10.035 -3.667 3.928 1.00 96.81 87 GLY A C 1
ATOM 636 O O . GLY A 1 87 ? -9.727 -2.551 3.508 1.00 96.81 87 GLY A O 1
ATOM 637 N N . ALA A 1 88 ? -10.767 -3.854 5.018 1.00 97.50 88 ALA A N 1
ATOM 638 C CA . ALA A 1 88 ? -11.367 -2.771 5.774 1.00 97.50 88 ALA A CA 1
ATOM 639 C C . ALA A 1 88 ? -10.726 -2.610 7.152 1.00 97.50 88 ALA A C 1
ATOM 641 O O . ALA A 1 88 ? -10.241 -3.573 7.748 1.00 97.50 88 ALA A O 1
ATOM 642 N N . ILE A 1 89 ? -10.756 -1.380 7.657 1.00 96.94 89 ILE A N 1
ATOM 643 C CA . ILE A 1 89 ? -10.221 -1.006 8.966 1.00 96.94 89 ILE A CA 1
ATOM 644 C C . ILE A 1 89 ? -11.165 -0.029 9.668 1.00 96.94 89 ILE A C 1
ATOM 646 O O . ILE A 1 89 ? -11.870 0.757 9.026 1.00 96.94 89 ILE A O 1
ATOM 650 N N . ARG A 1 90 ? -11.214 -0.112 10.997 1.00 96.50 90 ARG A N 1
ATOM 651 C CA . ARG A 1 90 ? -11.963 0.803 11.859 1.00 96.50 90 ARG A CA 1
ATOM 652 C C . ARG A 1 90 ? -11.177 1.146 13.105 1.00 96.50 90 ARG A C 1
ATOM 654 O O . ARG A 1 90 ? -10.495 0.284 13.661 1.00 96.50 90 ARG A O 1
ATOM 661 N N . ALA A 1 91 ? -11.309 2.381 13.562 1.00 94.56 91 ALA A N 1
ATOM 662 C CA . ALA A 1 91 ? -10.767 2.763 14.854 1.00 94.56 91 ALA A CA 1
ATOM 663 C C . ALA A 1 91 ? -11.670 2.220 15.968 1.00 94.56 91 ALA A C 1
ATOM 665 O O . ALA A 1 91 ? -12.895 2.212 15.850 1.00 94.56 91 ALA A O 1
ATOM 666 N N . THR A 1 92 ? -11.069 1.783 17.071 1.00 94.00 92 THR A N 1
ATOM 667 C CA . THR A 1 92 ? -11.813 1.420 18.283 1.00 94.00 92 THR A CA 1
ATOM 668 C C . THR A 1 92 ? -11.557 2.439 19.388 1.00 94.00 92 THR A C 1
ATOM 670 O O . THR A 1 92 ? -10.624 3.243 19.321 1.00 94.00 92 THR A O 1
ATOM 673 N N . SER A 1 93 ? -12.386 2.413 20.431 1.00 92.75 93 SER A N 1
ATOM 674 C CA . SER A 1 93 ? -12.110 3.147 21.671 1.00 92.75 93 SER A CA 1
ATOM 675 C C . SER A 1 93 ? -11.002 2.506 22.510 1.00 92.75 93 SER A C 1
ATOM 677 O O . SER A 1 93 ? -10.520 3.130 23.458 1.00 92.75 93 SER A O 1
ATOM 679 N N . ASP A 1 94 ? -10.621 1.271 22.188 1.00 91.75 94 ASP A N 1
ATOM 680 C CA . ASP A 1 94 ? -9.685 0.490 22.978 1.00 91.75 94 ASP A CA 1
ATOM 681 C C . ASP A 1 94 ? -8.256 0.985 22.770 1.00 91.75 94 ASP A C 1
ATOM 683 O O . ASP A 1 94 ? -7.851 1.445 21.694 1.00 91.75 94 ASP A O 1
ATOM 687 N N . ARG A 1 95 ? -7.472 0.906 23.846 1.00 93.19 95 ARG A N 1
ATOM 688 C CA . ARG A 1 95 ? -6.063 1.290 23.838 1.00 93.19 95 ARG A CA 1
ATOM 689 C C . ARG A 1 95 ? -5.247 0.295 24.643 1.00 93.19 95 ARG A C 1
ATOM 691 O O . ARG A 1 95 ? -5.662 -0.121 25.724 1.00 93.19 95 ARG A O 1
ATOM 698 N N . ILE A 1 96 ? -4.067 -0.042 24.139 1.00 91.75 96 ILE A N 1
ATOM 699 C CA . ILE A 1 96 ? -3.103 -0.871 24.858 1.00 91.75 96 ILE A CA 1
ATOM 700 C C . ILE A 1 96 ? -2.219 0.066 25.678 1.00 91.75 96 ILE A C 1
ATOM 702 O O . ILE A 1 96 ? -1.436 0.842 25.129 1.00 91.75 96 ILE A O 1
ATOM 706 N N . THR A 1 97 ? -2.353 -0.000 27.000 1.00 93.31 97 THR A N 1
ATOM 707 C CA . THR A 1 97 ? -1.557 0.800 27.938 1.00 93.31 97 THR A CA 1
ATOM 708 C C . THR A 1 97 ? -0.550 -0.104 28.629 1.00 93.31 97 THR A C 1
ATOM 710 O O . THR A 1 97 ? -0.890 -0.820 29.575 1.00 93.31 97 THR A O 1
ATOM 713 N N . GLY A 1 98 ? 0.691 -0.093 28.146 1.00 89.44 98 GLY A N 1
ATOM 714 C CA . GLY A 1 98 ? 1.756 -0.872 28.765 1.00 89.44 98 GLY A CA 1
ATOM 715 C C . GLY A 1 98 ? 2.257 -0.243 30.066 1.00 89.44 98 GLY A C 1
ATOM 716 O O . GLY A 1 98 ? 2.243 0.975 30.241 1.00 89.44 98 GLY A O 1
ATOM 717 N N . THR A 1 99 ? 2.737 -1.077 30.985 1.00 88.56 99 THR A N 1
ATOM 718 C CA . THR A 1 99 ? 3.286 -0.640 32.280 1.00 88.56 99 THR A CA 1
ATOM 719 C C . THR A 1 99 ? 4.588 0.149 32.139 1.00 88.56 99 THR A C 1
ATOM 721 O O . THR A 1 99 ? 4.873 1.003 32.976 1.00 88.56 99 THR A O 1
ATOM 724 N N . VAL A 1 100 ? 5.350 -0.101 31.070 1.00 87.06 100 VAL A N 1
ATOM 725 C CA . VAL A 1 100 ? 6.610 0.597 30.763 1.00 87.06 100 VAL A CA 1
ATOM 726 C C . VAL A 1 100 ? 6.356 2.018 30.234 1.00 87.06 100 VAL A C 1
ATOM 728 O O . VAL A 1 100 ? 7.118 2.929 30.549 1.00 87.06 100 VAL A O 1
ATOM 731 N N . LEU A 1 101 ? 5.264 2.236 29.485 1.00 90.19 101 LEU A N 1
ATOM 732 C CA . LEU A 1 101 ? 4.868 3.541 28.929 1.00 90.19 101 LEU A CA 1
ATOM 733 C C . LEU A 1 101 ? 3.390 3.872 29.240 1.00 90.19 101 LEU A C 1
ATOM 735 O O . LEU A 1 101 ? 2.550 3.929 28.339 1.00 90.19 101 LEU A O 1
ATOM 739 N N . PRO A 1 102 ? 3.038 4.157 30.506 1.00 88.25 102 PRO A N 1
ATOM 740 C CA . PRO A 1 102 ? 1.647 4.391 30.905 1.00 88.25 102 PRO A CA 1
ATOM 741 C C . PRO A 1 102 ? 1.058 5.701 30.352 1.00 88.25 102 PRO A C 1
ATOM 743 O O . PRO A 1 102 ? -0.159 5.864 30.304 1.00 88.25 102 PRO A O 1
ATOM 746 N N . THR A 1 103 ? 1.906 6.648 29.941 1.00 91.81 103 THR A N 1
ATOM 747 C CA . THR A 1 103 ? 1.503 7.948 29.380 1.00 91.81 103 THR A CA 1
ATOM 748 C C . THR A 1 103 ? 1.411 7.953 27.853 1.00 91.81 103 THR A C 1
ATOM 750 O O . THR A 1 103 ? 0.997 8.963 27.284 1.00 91.81 103 THR A O 1
ATOM 753 N N . ALA A 1 104 ? 1.758 6.847 27.188 1.00 92.00 104 ALA A N 1
ATOM 754 C CA . ALA A 1 104 ? 1.714 6.704 25.735 1.00 92.00 104 ALA A CA 1
ATOM 755 C C . ALA A 1 104 ? 0.932 5.433 25.339 1.00 92.00 104 ALA A C 1
ATOM 757 O O . ALA A 1 104 ? 1.516 4.439 24.916 1.00 92.00 104 ALA A O 1
ATOM 758 N N . PRO A 1 105 ? -0.400 5.421 25.527 1.00 93.06 105 PRO A N 1
ATOM 759 C CA . PRO A 1 105 ? -1.221 4.274 25.160 1.00 93.06 105 PRO A CA 1
ATOM 760 C C . PRO A 1 105 ? -1.348 4.141 23.635 1.00 93.06 105 PRO A C 1
ATOM 762 O O . PRO A 1 105 ? -1.612 5.122 22.932 1.00 93.06 105 PRO A O 1
ATOM 765 N N . ILE A 1 106 ? -1.223 2.912 23.136 1.00 94.69 106 ILE A N 1
ATOM 766 C CA . ILE A 1 106 ? -1.319 2.599 21.708 1.00 94.69 106 ILE A CA 1
ATOM 767 C C . ILE A 1 106 ? -2.803 2.500 21.319 1.00 94.69 106 ILE A C 1
ATOM 769 O O . ILE A 1 106 ? -3.523 1.692 21.910 1.00 94.69 106 ILE A O 1
ATOM 773 N N . PRO A 1 107 ? -3.297 3.287 20.346 1.00 95.88 107 PRO A N 1
ATOM 774 C CA . PRO A 1 107 ? -4.658 3.134 19.838 1.00 95.88 107 PRO A CA 1
ATOM 775 C C . PRO A 1 107 ? -4.827 1.795 19.108 1.00 95.88 107 PRO A C 1
ATOM 777 O O . PRO A 1 107 ? -3.962 1.405 18.320 1.00 95.88 107 PRO A O 1
ATOM 780 N N . VAL A 1 108 ? -5.952 1.115 19.341 1.00 95.00 108 VAL A N 1
ATOM 781 C CA . VAL A 1 108 ? -6.292 -0.139 18.660 1.00 95.00 108 VAL A CA 1
ATOM 782 C C . VAL A 1 108 ? -7.257 0.137 17.512 1.00 95.00 108 VAL A C 1
ATOM 784 O O . VAL A 1 108 ? -8.274 0.815 17.669 1.00 95.00 108 VAL A O 1
ATOM 787 N N . SER A 1 109 ? -6.942 -0.410 16.348 1.00 95.50 109 SER A N 1
ATOM 788 C CA . SER A 1 109 ? -7.837 -0.487 15.199 1.00 95.50 109 SER A CA 1
ATOM 789 C C . SER A 1 109 ? -8.155 -1.943 14.909 1.00 95.50 109 SER A C 1
ATOM 791 O O . SER A 1 109 ? -7.283 -2.804 15.002 1.00 95.50 109 SER A O 1
ATOM 793 N N . GLU A 1 110 ? -9.392 -2.223 14.533 1.00 95.62 110 GLU A N 1
ATOM 794 C CA . GLU A 1 110 ? -9.785 -3.548 14.071 1.00 95.62 110 GLU A CA 1
ATOM 795 C C . GLU A 1 110 ? -9.778 -3.600 12.552 1.00 95.62 110 GLU A C 1
ATOM 797 O O . GLU A 1 110 ? -10.142 -2.629 11.887 1.00 95.62 110 GLU A O 1
ATOM 802 N N . SER A 1 111 ? -9.390 -4.743 11.997 1.00 95.44 111 SER A N 1
ATOM 803 C CA . SER A 1 111 ? -9.311 -4.919 10.548 1.00 95.44 111 SER A CA 1
ATOM 804 C C . SER A 1 111 ? -9.860 -6.260 10.086 1.00 95.44 111 SER A C 1
ATOM 806 O O . SER A 1 111 ? -9.917 -7.226 10.852 1.00 95.44 111 SER A O 1
ATOM 808 N N . THR A 1 112 ? -10.264 -6.318 8.821 1.00 95.19 112 THR A N 1
ATOM 809 C CA . THR A 1 112 ? -10.568 -7.582 8.153 1.00 95.19 112 THR A CA 1
ATOM 810 C C . THR A 1 112 ? -9.288 -8.342 7.811 1.00 95.19 112 THR A C 1
ATOM 812 O O . THR A 1 112 ? -8.196 -7.777 7.765 1.00 95.19 112 THR A O 1
ATOM 815 N N . ALA A 1 113 ? -9.414 -9.639 7.522 1.00 91.19 113 ALA A N 1
ATOM 816 C CA . ALA A 1 113 ? -8.267 -10.461 7.141 1.00 91.19 113 ALA A CA 1
ATOM 817 C C . ALA A 1 113 ? -7.561 -9.938 5.876 1.00 91.19 113 ALA A C 1
ATOM 819 O O . ALA A 1 113 ? -6.332 -9.926 5.830 1.00 91.19 113 ALA A O 1
ATOM 820 N N . GLY A 1 114 ? -8.318 -9.451 4.884 1.00 93.06 114 GLY A N 1
ATOM 821 C CA . GLY A 1 114 ? -7.755 -8.919 3.641 1.00 93.06 114 GLY A CA 1
ATOM 822 C C . GLY A 1 114 ? -6.930 -7.640 3.829 1.00 93.06 114 GLY A C 1
ATOM 823 O O . GLY A 1 114 ? -6.002 -7.375 3.065 1.00 93.06 114 GLY A O 1
ATOM 824 N N . PHE A 1 115 ? -7.180 -6.872 4.898 1.00 94.44 115 PHE A N 1
ATOM 825 C CA . PHE A 1 115 ? -6.406 -5.663 5.199 1.00 94.44 115 PHE A CA 1
ATOM 826 C C . PHE A 1 115 ? -4.941 -5.990 5.515 1.00 94.44 115 PHE A C 1
ATOM 828 O O . PHE A 1 115 ? -4.038 -5.215 5.196 1.00 94.44 115 PHE A O 1
ATOM 835 N N . LEU A 1 116 ? -4.689 -7.160 6.105 1.00 91.06 116 LEU A N 1
ATOM 836 C CA . LEU A 1 116 ? -3.347 -7.587 6.500 1.00 91.06 116 LEU A CA 1
ATOM 837 C C . LEU A 1 116 ? -2.434 -7.798 5.286 1.00 91.06 116 LEU A C 1
ATOM 839 O O . LEU A 1 116 ? -1.241 -7.501 5.341 1.00 91.06 116 LEU A O 1
ATOM 843 N N . GLU A 1 117 ? -3.005 -8.193 4.146 1.00 90.50 117 GLU A N 1
ATOM 844 C CA . GLU A 1 117 ? -2.268 -8.312 2.886 1.00 90.50 117 GLU A CA 1
ATOM 845 C C . GLU A 1 117 ? -1.799 -6.948 2.347 1.00 90.50 117 GLU A C 1
ATOM 847 O O . GLU A 1 117 ? -0.755 -6.866 1.694 1.00 90.50 117 GLU A O 1
ATOM 852 N N . ILE A 1 118 ? -2.515 -5.858 2.659 1.00 91.31 118 ILE A N 1
ATOM 853 C CA . ILE A 1 118 ? -2.155 -4.490 2.241 1.00 91.31 118 ILE A CA 1
ATOM 854 C C . ILE A 1 118 ? -0.932 -3.995 3.011 1.00 91.31 118 ILE A C 1
ATOM 856 O O . ILE A 1 118 ? -0.003 -3.447 2.414 1.00 91.31 118 ILE A O 1
ATOM 860 N N . VAL A 1 119 ? -0.909 -4.227 4.325 1.00 87.94 119 VAL A N 1
ATOM 861 C CA . VAL A 1 119 ? 0.254 -3.937 5.183 1.00 87.94 119 VAL A CA 1
ATOM 862 C C . VAL A 1 119 ? 1.333 -5.025 5.106 1.00 87.94 119 VAL A C 1
ATOM 864 O O . VAL A 1 119 ? 2.351 -4.925 5.782 1.00 87.94 119 VAL A O 1
ATOM 867 N N . ARG A 1 120 ? 1.138 -6.007 4.210 1.00 75.31 120 ARG A N 1
ATOM 868 C CA . ARG A 1 120 ? 2.075 -7.076 3.834 1.00 75.31 120 ARG A CA 1
ATOM 869 C C . ARG A 1 120 ? 2.502 -7.981 4.979 1.00 75.31 120 ARG A C 1
ATOM 871 O O . ARG A 1 120 ? 3.592 -8.544 4.925 1.00 75.31 120 ARG A O 1
ATOM 878 N N . GLU A 1 121 ? 1.623 -8.183 5.949 1.00 66.94 121 GLU A N 1
ATOM 879 C CA . GLU A 1 121 ? 1.912 -9.040 7.088 1.00 66.94 121 GLU A CA 1
ATOM 880 C C . GLU A 1 121 ? 0.934 -10.210 7.142 1.00 66.94 121 GLU A C 1
ATOM 882 O O . GLU A 1 121 ? -0.282 -10.043 7.065 1.00 66.94 121 GLU A O 1
ATOM 887 N N . ALA A 1 122 ? 1.475 -11.416 7.301 1.00 59.75 122 ALA A N 1
ATOM 888 C CA . ALA A 1 122 ? 0.690 -12.581 7.672 1.00 59.75 122 ALA A CA 1
ATOM 889 C C . ALA A 1 122 ? 0.829 -12.757 9.190 1.00 59.75 122 ALA A C 1
ATOM 891 O O . ALA A 1 122 ? 1.945 -13.016 9.651 1.00 59.75 122 ALA A O 1
ATOM 892 N N . PRO A 1 123 ? -0.251 -12.631 9.982 1.00 61.12 123 PRO A N 1
ATOM 893 C CA . PRO A 1 123 ? -0.157 -12.803 11.424 1.00 61.12 123 PRO A CA 1
ATOM 894 C C . PRO A 1 123 ? 0.378 -14.208 11.726 1.00 61.12 123 PRO A C 1
ATOM 896 O O . PRO A 1 123 ? -0.228 -15.216 11.362 1.00 61.12 123 PRO A O 1
ATOM 899 N N . ARG A 1 124 ? 1.552 -14.278 12.366 1.00 60.53 124 ARG A N 1
ATOM 900 C CA . ARG A 1 124 ? 2.224 -15.548 12.700 1.00 60.53 124 ARG A CA 1
ATOM 901 C C . ARG A 1 124 ? 1.601 -16.234 13.921 1.00 60.53 124 ARG A C 1
ATOM 903 O O . ARG A 1 124 ? 1.859 -17.410 14.163 1.00 60.53 124 ARG A O 1
ATOM 910 N N . ALA A 1 125 ? 0.781 -15.497 14.668 1.00 63.78 125 ALA A N 1
ATOM 911 C CA . ALA A 1 125 ? 0.052 -15.930 15.851 1.00 63.78 125 ALA A CA 1
ATOM 912 C C . ALA A 1 125 ? -1.242 -15.110 16.011 1.00 63.78 125 ALA A C 1
ATOM 914 O O . ALA A 1 125 ? -1.477 -14.143 15.287 1.00 63.78 125 ALA A O 1
ATOM 915 N N . SER A 1 126 ? -2.085 -15.487 16.972 1.00 74.44 126 SER A N 1
ATOM 916 C CA . SER A 1 126 ? -3.226 -14.669 17.394 1.00 74.44 126 SER A CA 1
ATOM 917 C C . SER A 1 126 ? -2.746 -13.483 18.235 1.00 74.44 126 SER A C 1
ATOM 919 O O . SER A 1 126 ? -1.992 -13.676 19.183 1.00 74.44 126 SER A O 1
ATOM 921 N N . GLY A 1 127 ? -3.193 -12.271 17.913 1.00 84.88 127 GLY A N 1
ATOM 922 C CA . GLY A 1 127 ? -2.801 -11.054 18.627 1.00 84.88 127 GLY A CA 1
ATOM 923 C C . GLY A 1 127 ? -2.900 -9.815 17.744 1.00 84.88 127 GLY A C 1
ATOM 924 O O . GLY A 1 127 ? -3.250 -9.908 16.566 1.00 84.88 127 GLY A O 1
ATOM 925 N N . ALA A 1 128 ? -2.588 -8.655 18.316 1.00 89.50 128 ALA A N 1
ATOM 926 C CA . ALA A 1 128 ? -2.521 -7.410 17.557 1.00 89.50 128 ALA A CA 1
ATOM 927 C C . ALA A 1 128 ? -1.171 -7.287 16.836 1.00 89.50 128 ALA A C 1
ATOM 929 O O . ALA A 1 128 ? -0.142 -7.708 17.360 1.00 89.50 128 ALA A O 1
ATOM 930 N N . LEU A 1 129 ? -1.160 -6.699 15.644 1.00 92.12 129 LEU A N 1
ATOM 931 C CA . LEU A 1 129 ? 0.060 -6.287 14.956 1.00 92.12 129 LEU A CA 1
ATOM 932 C C . LEU A 1 129 ? 0.403 -4.853 15.358 1.00 92.12 129 LEU A C 1
ATOM 934 O O . LEU A 1 129 ? -0.489 -4.007 15.406 1.00 92.12 129 LEU A O 1
ATOM 938 N N . LEU A 1 130 ? 1.671 -4.557 15.624 1.00 92.75 130 LEU A N 1
ATOM 939 C CA . LEU A 1 130 ? 2.114 -3.213 16.005 1.00 92.75 130 LEU A CA 1
ATOM 940 C C . LEU A 1 130 ? 2.739 -2.460 14.834 1.00 92.75 130 LEU A C 1
ATOM 942 O O . LEU A 1 130 ? 3.515 -3.017 14.058 1.00 92.75 130 LEU A O 1
ATOM 946 N N . GLY A 1 131 ? 2.422 -1.171 14.738 1.00 92.88 131 GLY A N 1
ATOM 947 C CA . GLY A 1 131 ? 3.132 -0.261 13.851 1.00 92.88 131 GLY A CA 1
ATOM 948 C C . GLY A 1 131 ? 4.584 -0.067 14.309 1.00 92.88 131 GLY A C 1
ATOM 949 O O . GLY A 1 131 ? 4.879 -0.261 15.493 1.00 92.88 131 GLY A O 1
ATOM 950 N N . PRO A 1 132 ? 5.490 0.331 13.403 1.00 92.44 132 PRO A N 1
ATOM 951 C CA . PRO A 1 132 ? 6.927 0.385 13.670 1.00 92.44 132 PRO A CA 1
ATOM 952 C C . PRO A 1 132 ? 7.294 1.307 14.840 1.00 92.44 132 PRO A C 1
ATOM 954 O O . PRO A 1 132 ? 8.083 0.921 15.690 1.00 92.44 132 PRO A O 1
ATOM 957 N N . GLU A 1 133 ? 6.666 2.480 14.969 1.00 93.06 133 GLU A N 1
ATOM 958 C CA . GLU A 1 133 ? 6.967 3.396 16.081 1.00 93.06 133 GLU A CA 1
ATOM 959 C C . GLU A 1 133 ? 6.471 2.850 17.428 1.00 93.06 133 GLU A C 1
ATOM 961 O O . GLU A 1 133 ? 7.087 3.093 18.465 1.00 93.06 133 GLU A O 1
ATOM 966 N N . ALA A 1 134 ? 5.349 2.121 17.432 1.00 92.50 134 ALA A N 1
ATOM 967 C CA . ALA A 1 134 ? 4.851 1.466 18.639 1.00 92.50 134 ALA A CA 1
ATOM 968 C C . ALA A 1 134 ? 5.750 0.284 19.028 1.00 92.50 134 ALA A C 1
ATOM 970 O O . ALA A 1 134 ? 6.101 0.140 20.194 1.00 92.50 134 ALA A O 1
ATOM 971 N N . ALA A 1 135 ? 6.160 -0.528 18.057 1.00 91.81 135 ALA A N 1
ATOM 972 C CA . ALA A 1 135 ? 7.104 -1.619 18.258 1.00 91.81 135 ALA A CA 1
ATOM 973 C C . ALA A 1 135 ? 8.435 -1.117 18.844 1.00 91.81 135 ALA A C 1
ATOM 975 O O . ALA A 1 135 ? 8.850 -1.589 19.903 1.00 91.81 135 ALA A O 1
ATOM 976 N N . ASP A 1 136 ? 9.026 -0.082 18.241 1.00 91.94 136 ASP A N 1
ATOM 977 C CA . ASP A 1 136 ? 10.272 0.537 18.702 1.00 91.94 136 ASP A CA 1
ATOM 978 C C . ASP A 1 136 ? 10.141 1.111 20.122 1.00 91.94 136 ASP A C 1
ATOM 980 O O . ASP A 1 136 ? 11.017 0.915 20.965 1.00 91.94 136 ASP A O 1
ATOM 984 N N . ALA A 1 137 ? 9.029 1.795 20.423 1.00 90.38 137 ALA A N 1
ATOM 985 C CA . ALA A 1 137 ? 8.798 2.397 21.737 1.00 90.38 137 ALA A CA 1
ATOM 986 C C . ALA A 1 137 ? 8.712 1.361 22.870 1.00 90.38 137 ALA A C 1
ATOM 988 O O . ALA A 1 137 ? 9.075 1.665 24.007 1.00 90.38 137 ALA A O 1
ATOM 989 N N . PHE A 1 138 ? 8.225 0.156 22.567 1.00 87.75 138 PHE A N 1
ATOM 990 C CA . PHE A 1 138 ? 8.084 -0.939 23.526 1.00 87.75 138 PHE A CA 1
ATOM 991 C C . PHE A 1 138 ? 9.211 -1.981 23.435 1.00 87.75 138 PHE A C 1
ATOM 993 O O . PHE A 1 138 ? 9.251 -2.880 24.272 1.00 87.75 138 PHE A O 1
ATOM 1000 N N . GLY A 1 139 ? 10.142 -1.842 22.483 1.00 87.94 139 GLY A N 1
ATOM 1001 C CA . GLY A 1 139 ? 11.246 -2.781 22.267 1.00 87.94 139 GLY A CA 1
ATOM 1002 C C . GLY A 1 139 ? 10.790 -4.156 21.768 1.00 87.94 139 GLY A C 1
ATOM 1003 O O . GLY A 1 139 ? 11.354 -5.162 22.190 1.00 87.94 139 GLY A O 1
ATOM 1004 N N . ILE A 1 140 ? 9.750 -4.199 20.929 1.00 84.00 140 ILE A N 1
ATOM 1005 C CA . ILE A 1 140 ? 9.128 -5.432 20.427 1.00 84.00 140 ILE A CA 1
ATOM 1006 C C . ILE A 1 140 ? 9.531 -5.659 18.969 1.00 84.00 140 ILE A C 1
ATOM 1008 O O . ILE A 1 140 ? 9.061 -4.952 18.085 1.00 84.00 140 ILE A O 1
ATOM 1012 N N . ASP A 1 141 ? 10.335 -6.690 18.707 1.00 67.75 141 ASP A N 1
ATOM 1013 C CA . ASP A 1 141 ? 10.810 -6.995 17.348 1.00 67.75 141 ASP A CA 1
ATOM 1014 C C . ASP A 1 141 ? 9.937 -8.038 16.613 1.00 67.75 141 ASP A C 1
ATOM 1016 O O . ASP A 1 141 ? 9.777 -7.969 15.394 1.00 67.75 141 ASP A O 1
ATOM 1020 N N . ALA A 1 142 ? 9.358 -9.018 17.324 1.00 67.94 142 ALA A N 1
ATOM 1021 C CA . ALA A 1 142 ? 8.450 -10.036 16.774 1.00 67.94 142 ALA A CA 1
ATOM 1022 C C . ALA A 1 142 ? 7.715 -10.798 17.890 1.00 67.94 142 ALA A C 1
ATOM 1024 O O . ALA A 1 142 ? 8.278 -10.953 18.965 1.00 67.94 142 ALA A O 1
ATOM 1025 N N . ALA A 1 143 ? 6.506 -11.305 17.591 1.00 66.25 143 ALA A N 1
ATOM 1026 C CA . ALA A 1 143 ? 5.683 -12.207 18.417 1.00 66.25 143 ALA A CA 1
ATOM 1027 C C . ALA A 1 143 ? 6.013 -12.195 19.927 1.00 66.25 143 ALA A C 1
ATOM 1029 O O . ALA A 1 143 ? 6.678 -13.101 20.430 1.00 66.25 143 ALA A O 1
ATOM 1030 N N . ASP A 1 144 ? 5.548 -11.156 20.617 1.00 82.31 144 ASP A N 1
ATOM 1031 C CA . ASP A 1 144 ? 5.853 -10.873 22.024 1.00 82.31 144 ASP A CA 1
ATOM 1032 C C . ASP A 1 144 ? 4.559 -10.533 22.787 1.00 82.31 144 ASP A C 1
ATOM 1034 O O . ASP A 1 144 ? 3.453 -10.639 22.249 1.00 82.31 144 ASP A O 1
ATOM 1038 N N . GLU A 1 145 ? 4.665 -10.104 24.039 1.00 86.38 145 GLU A N 1
ATOM 1039 C CA . GLU A 1 145 ? 3.539 -9.654 24.847 1.00 86.38 145 GLU A CA 1
ATOM 1040 C C . GLU A 1 145 ? 3.789 -8.267 25.445 1.00 86.38 145 GLU A C 1
ATOM 1042 O O . GLU A 1 145 ? 4.834 -7.982 26.027 1.00 86.38 145 GLU A O 1
ATOM 1047 N N . ILE A 1 146 ? 2.773 -7.402 25.394 1.00 87.19 146 ILE A N 1
ATOM 1048 C CA . ILE A 1 146 ? 2.790 -6.147 26.148 1.00 87.19 146 ILE A CA 1
ATOM 1049 C C . ILE A 1 146 ? 2.209 -6.405 27.535 1.00 87.19 146 ILE A C 1
ATOM 1051 O O . ILE A 1 146 ? 1.037 -6.760 27.679 1.00 87.19 146 ILE A O 1
ATOM 1055 N N . VAL A 1 147 ? 3.003 -6.159 28.576 1.00 88.56 147 VAL A N 1
ATOM 1056 C CA . VAL A 1 147 ? 2.517 -6.174 29.961 1.00 88.56 147 VAL A CA 1
ATOM 1057 C C . VAL A 1 147 ? 1.681 -4.920 30.216 1.00 88.56 147 VAL A C 1
ATOM 1059 O O . VAL A 1 147 ? 2.193 -3.801 30.193 1.00 88.56 147 VAL A O 1
ATOM 1062 N N . THR A 1 148 ? 0.393 -5.105 30.495 1.00 88.56 148 THR A N 1
ATOM 1063 C CA . THR A 1 148 ? -0.559 -4.041 30.848 1.00 88.56 148 THR A CA 1
ATOM 1064 C C . THR A 1 148 ? -1.027 -4.188 32.297 1.00 88.56 148 THR A C 1
ATOM 1066 O O . THR A 1 148 ? -0.801 -5.212 32.943 1.00 88.56 148 THR A O 1
ATOM 1069 N N . ALA A 1 149 ? -1.715 -3.174 32.825 1.00 83.12 149 ALA A N 1
ATOM 1070 C CA . ALA A 1 149 ? -2.274 -3.229 34.179 1.00 83.12 149 ALA A CA 1
ATOM 1071 C C . ALA A 1 149 ? -3.337 -4.335 34.363 1.00 83.12 149 ALA A C 1
ATOM 1073 O O . ALA A 1 149 ? -3.533 -4.817 35.477 1.00 83.12 149 ALA A O 1
ATOM 1074 N N . SER A 1 150 ? -4.016 -4.737 33.285 1.00 80.56 150 SER A N 1
ATOM 1075 C CA . SER A 1 150 ? -5.080 -5.750 33.270 1.00 80.56 150 SER A CA 1
ATOM 1076 C C . SER A 1 150 ? -4.605 -7.148 32.852 1.00 80.56 150 SER A C 1
ATOM 1078 O O . SER A 1 150 ? -5.422 -8.062 32.770 1.00 80.56 150 SER A O 1
ATOM 1080 N N . GLY A 1 151 ? -3.304 -7.336 32.612 1.00 85.00 151 GLY A N 1
ATOM 1081 C CA . GLY A 1 151 ? -2.719 -8.602 32.160 1.00 85.00 151 GLY A CA 1
ATOM 1082 C C . GLY A 1 151 ? -1.779 -8.417 30.973 1.00 85.00 151 GLY A C 1
ATOM 1083 O O . GLY A 1 151 ? -1.395 -7.295 30.640 1.00 85.00 151 GLY A O 1
ATOM 1084 N N . THR A 1 152 ? -1.391 -9.507 30.320 1.00 86.62 152 THR A N 1
ATOM 1085 C CA . THR A 1 152 ? -0.579 -9.440 29.101 1.00 86.62 152 THR A CA 1
ATOM 1086 C C . THR A 1 152 ? -1.460 -9.354 27.856 1.00 86.62 152 THR A C 1
ATOM 1088 O O . THR A 1 152 ? -2.519 -9.976 27.777 1.00 86.62 152 THR A O 1
ATOM 1091 N N . THR A 1 153 ? -1.054 -8.523 26.896 1.00 88.00 153 THR A N 1
ATOM 1092 C CA . THR A 1 153 ? -1.696 -8.407 25.580 1.00 88.00 153 THR A CA 1
ATOM 1093 C C . THR A 1 153 ? -0.794 -9.058 24.534 1.00 88.00 153 THR A C 1
ATOM 1095 O O . THR A 1 153 ? 0.329 -8.581 24.356 1.00 88.00 153 THR A O 1
ATOM 1098 N N . PRO A 1 154 ? -1.251 -10.112 23.835 1.00 89.06 154 PRO A N 1
ATOM 1099 C CA . PRO A 1 154 ? -0.437 -10.793 22.839 1.00 89.06 154 PRO A CA 1
ATOM 1100 C C . PRO A 1 154 ? -0.247 -9.932 21.588 1.00 89.06 154 PRO A C 1
ATOM 1102 O O . PRO A 1 154 ? -1.204 -9.383 21.028 1.00 89.06 154 PRO A O 1
ATOM 1105 N N . VAL A 1 155 ? 0.997 -9.861 21.125 1.00 89.25 155 VAL A N 1
ATOM 1106 C CA . VAL A 1 155 ? 1.403 -9.204 19.885 1.00 89.25 155 VAL A CA 1
ATOM 1107 C C . VAL A 1 155 ? 1.712 -10.284 18.858 1.00 89.25 155 VAL A C 1
ATOM 1109 O O . VAL A 1 155 ? 2.583 -11.123 19.054 1.00 89.25 155 VAL A O 1
ATOM 1112 N N . ALA A 1 156 ? 0.996 -10.271 17.736 1.00 88.12 156 ALA A N 1
ATOM 1113 C CA . ALA A 1 156 ? 1.185 -11.240 16.658 1.00 88.12 156 ALA A CA 1
ATOM 1114 C C . ALA A 1 156 ? 2.424 -10.941 15.791 1.00 88.12 156 ALA A C 1
ATOM 1116 O O . ALA A 1 156 ? 2.889 -11.814 15.055 1.00 88.12 156 ALA A O 1
ATOM 1117 N N . GLY A 1 157 ? 2.946 -9.715 15.869 1.00 88.50 157 GLY A N 1
ATOM 1118 C CA . GLY A 1 157 ? 4.075 -9.229 15.083 1.00 88.50 157 GLY A CA 1
ATOM 1119 C C . GLY A 1 157 ? 4.025 -7.717 14.874 1.00 88.50 157 GLY A C 1
ATOM 1120 O O . GLY A 1 157 ? 3.268 -7.004 15.536 1.00 88.50 157 GLY A O 1
ATOM 1121 N N . THR A 1 158 ? 4.824 -7.246 13.927 1.00 89.81 158 THR A N 1
ATOM 1122 C CA . THR A 1 158 ? 4.876 -5.851 13.478 1.00 89.81 158 THR A CA 1
ATOM 1123 C C . THR A 1 158 ? 4.470 -5.767 12.006 1.00 89.81 158 THR A C 1
ATOM 1125 O O . THR A 1 158 ? 4.438 -6.788 11.322 1.00 89.81 158 THR A O 1
ATOM 1128 N N . TYR A 1 159 ? 4.103 -4.581 11.518 1.00 90.62 159 TYR A N 1
ATOM 1129 C CA . TYR A 1 159 ? 3.797 -4.364 10.098 1.00 90.62 159 TYR A CA 1
ATOM 1130 C C . TYR A 1 159 ? 4.570 -3.189 9.503 1.00 90.62 159 TYR A C 1
ATOM 1132 O O . TYR A 1 159 ? 4.953 -2.246 10.198 1.00 90.62 159 TYR A O 1
ATOM 1140 N N . ASP A 1 160 ? 4.750 -3.220 8.183 1.00 88.06 160 ASP A N 1
ATOM 1141 C CA . ASP A 1 160 ? 5.526 -2.214 7.463 1.00 88.06 160 ASP A CA 1
ATOM 1142 C C . ASP A 1 160 ? 4.726 -0.923 7.242 1.00 88.06 160 ASP A C 1
ATOM 1144 O O . ASP A 1 160 ? 3.844 -0.829 6.378 1.00 88.06 160 ASP A O 1
ATOM 1148 N N . TYR A 1 161 ? 5.090 0.128 7.980 1.00 91.88 161 TYR A N 1
ATOM 1149 C CA . TYR A 1 161 ? 4.519 1.465 7.807 1.00 91.88 161 TYR A CA 1
ATOM 1150 C C . TYR A 1 161 ? 5.576 2.583 7.883 1.00 91.88 161 TYR A C 1
ATOM 1152 O O . TYR A 1 161 ? 5.567 3.376 8.825 1.00 91.88 161 TYR A O 1
ATOM 1160 N N . PRO A 1 162 ? 6.514 2.649 6.916 1.00 90.44 162 PRO A N 1
ATOM 1161 C CA . PRO A 1 162 ? 7.582 3.647 6.911 1.00 90.44 162 PRO A CA 1
ATOM 1162 C C . PRO A 1 162 ? 7.063 5.078 6.722 1.00 90.44 162 PRO A C 1
ATOM 1164 O O . PRO A 1 162 ? 6.042 5.310 6.069 1.00 90.44 162 PRO A O 1
ATOM 1167 N N . ASP A 1 163 ? 7.834 6.046 7.217 1.00 90.50 163 ASP A N 1
ATOM 1168 C CA . ASP A 1 163 ? 7.614 7.473 6.974 1.00 90.50 163 ASP A CA 1
ATOM 1169 C C . ASP A 1 163 ? 8.104 7.874 5.567 1.00 90.50 163 ASP A C 1
ATOM 1171 O O . ASP A 1 163 ? 9.208 8.378 5.369 1.00 90.50 163 ASP A O 1
ATOM 1175 N N . ASP A 1 164 ? 7.293 7.567 4.552 1.00 91.38 164 ASP A N 1
ATOM 1176 C CA . ASP A 1 164 ? 7.587 7.803 3.130 1.00 91.38 164 ASP A CA 1
ATOM 1177 C C . ASP A 1 164 ? 6.572 8.735 2.442 1.00 91.38 164 ASP A C 1
ATOM 1179 O O . ASP A 1 164 ? 6.454 8.765 1.212 1.00 91.38 164 ASP A O 1
ATOM 1183 N N . GLY A 1 165 ? 5.820 9.495 3.243 1.00 91.38 165 GLY A N 1
ATOM 1184 C CA . GLY A 1 165 ? 4.749 10.376 2.779 1.00 91.38 165 GLY A CA 1
ATOM 1185 C C . GLY A 1 165 ? 3.372 9.714 2.693 1.00 91.38 165 GLY A C 1
ATOM 1186 O O . GLY A 1 165 ? 2.408 10.384 2.311 1.00 91.38 165 GLY A O 1
ATOM 1187 N N . ARG A 1 166 ? 3.247 8.429 3.058 1.00 93.56 166 ARG A N 1
ATOM 1188 C CA . ARG A 1 166 ? 1.937 7.806 3.281 1.00 93.56 166 ARG A CA 1
ATOM 1189 C C . ARG A 1 166 ? 1.170 8.498 4.413 1.00 93.56 166 ARG A C 1
ATOM 1191 O O . ARG A 1 166 ? 1.752 9.135 5.292 1.00 93.56 166 ARG A O 1
ATOM 1198 N N . ARG A 1 167 ? -0.160 8.383 4.391 1.00 93.00 167 ARG A N 1
ATOM 1199 C CA . ARG A 1 167 ? -1.071 8.959 5.390 1.00 93.00 167 ARG A CA 1
ATOM 1200 C C . ARG A 1 167 ? -0.605 8.580 6.795 1.00 93.00 167 ARG A C 1
ATOM 1202 O O . ARG A 1 167 ? -0.327 7.422 7.068 1.00 93.00 167 ARG A O 1
ATOM 1209 N N . ARG A 1 168 ? -0.526 9.539 7.711 1.00 91.62 168 ARG A N 1
ATOM 1210 C CA . ARG A 1 168 ? -0.110 9.259 9.095 1.00 91.62 168 ARG A CA 1
ATOM 1211 C C . ARG A 1 168 ? -1.212 8.532 9.871 1.00 91.62 168 ARG A C 1
ATOM 1213 O O . ARG A 1 168 ? -2.382 8.638 9.515 1.00 91.62 168 ARG A O 1
ATOM 1220 N N . GLY A 1 169 ? -0.835 7.855 10.953 1.00 88.12 169 GLY A N 1
ATOM 1221 C CA . GLY A 1 169 ? -1.778 7.290 11.926 1.00 88.12 169 GLY A CA 1
ATOM 1222 C C . GLY A 1 169 ? -1.556 5.815 12.240 1.00 88.12 169 GLY A C 1
ATOM 1223 O O . GLY A 1 169 ? -1.822 5.416 13.365 1.00 88.12 169 GLY A O 1
ATOM 1224 N N . LEU A 1 170 ? -1.017 5.032 11.299 1.00 93.31 170 LEU A N 1
ATOM 1225 C CA . LEU A 1 170 ? -0.720 3.613 11.531 1.00 93.31 170 LEU A CA 1
ATOM 1226 C C . LEU A 1 170 ? 0.721 3.359 12.007 1.00 93.31 170 LEU A C 1
ATOM 1228 O O . LEU A 1 170 ? 1.023 2.276 12.477 1.00 93.31 170 LEU A O 1
ATOM 1232 N N . SER A 1 171 ? 1.634 4.334 11.961 1.00 93.00 171 SER A N 1
ATOM 1233 C CA . SER A 1 171 ? 2.997 4.107 12.472 1.00 93.00 171 SER A CA 1
ATOM 1234 C C . SER A 1 171 ? 3.022 3.828 13.983 1.00 93.00 171 SER A C 1
ATOM 1236 O O . SER A 1 171 ? 3.773 2.965 14.436 1.00 93.00 171 SER A O 1
ATOM 1238 N N . TYR A 1 172 ? 2.136 4.484 14.742 1.00 94.25 172 TYR A N 1
ATOM 1239 C CA . TYR A 1 172 ? 1.920 4.285 16.179 1.00 94.25 172 TYR A CA 1
ATOM 1240 C C . TYR A 1 172 ? 0.496 3.767 16.462 1.00 94.25 172 TYR A C 1
ATOM 1242 O O . TYR A 1 172 ? -0.313 4.431 17.112 1.00 94.25 172 TYR A O 1
ATOM 1250 N N . ALA A 1 173 ? 0.151 2.594 15.927 1.00 94.94 173 ALA A N 1
ATOM 1251 C CA . ALA A 1 173 ? -1.141 1.951 16.169 1.00 94.94 173 ALA A CA 1
ATOM 1252 C C . ALA A 1 173 ? -1.026 0.427 16.227 1.00 94.94 173 ALA A C 1
ATOM 1254 O O . ALA A 1 173 ? -0.153 -0.172 15.596 1.00 94.94 173 ALA A O 1
ATOM 1255 N N . ALA A 1 174 ? -1.955 -0.195 16.948 1.00 94.56 174 ALA A N 1
ATOM 1256 C CA . ALA A 1 174 ? -2.141 -1.636 16.964 1.00 94.56 174 ALA A CA 1
ATOM 1257 C C . ALA A 1 174 ? -3.289 -2.020 16.021 1.00 94.56 174 ALA A C 1
ATOM 1259 O O . ALA A 1 174 ? -4.356 -1.411 16.070 1.00 94.56 174 ALA A O 1
ATOM 1260 N N . ILE A 1 175 ? -3.087 -3.035 15.185 1.00 94.69 175 ILE A N 1
ATOM 1261 C CA . ILE A 1 175 ? -4.106 -3.589 14.291 1.00 94.69 175 ILE A CA 1
ATOM 1262 C C . ILE A 1 175 ? -4.495 -4.971 14.804 1.00 94.69 175 ILE A C 1
ATOM 1264 O O . ILE A 1 175 ? -3.690 -5.898 14.776 1.00 9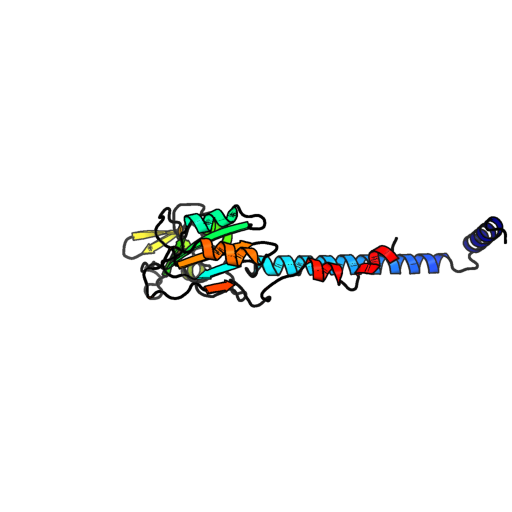4.69 175 ILE A O 1
ATOM 1268 N N . ALA A 1 176 ? -5.732 -5.119 15.261 1.00 93.12 176 ALA A N 1
ATOM 1269 C CA . ALA A 1 176 ? -6.303 -6.383 15.698 1.00 93.12 176 ALA A CA 1
ATOM 1270 C C . ALA A 1 176 ? -7.178 -6.974 14.575 1.00 93.12 176 ALA A C 1
ATOM 1272 O O . ALA A 1 176 ? -8.212 -6.396 14.230 1.00 93.12 176 ALA A O 1
ATOM 1273 N N . PRO A 1 177 ? -6.798 -8.108 13.964 1.00 91.88 177 PRO A N 1
ATOM 1274 C CA . PRO A 1 177 ? -7.665 -8.785 13.007 1.00 91.88 177 PRO A CA 1
ATOM 1275 C C . PRO A 1 177 ? -8.946 -9.265 13.698 1.00 91.88 177 PRO A C 1
ATOM 1277 O O . PRO A 1 177 ? -8.882 -9.898 14.752 1.00 91.88 177 PRO A O 1
ATOM 1280 N N . THR A 1 178 ? -10.106 -9.005 13.099 1.00 91.56 178 THR A N 1
ATOM 1281 C CA . THR A 1 178 ? -11.404 -9.435 13.629 1.00 91.56 178 THR A CA 1
ATOM 1282 C C . THR A 1 178 ? -12.188 -10.250 12.603 1.00 91.56 178 THR A C 1
ATOM 1284 O O . THR A 1 178 ? -12.115 -10.017 11.397 1.00 91.56 178 THR A O 1
ATOM 1287 N N . ALA A 1 179 ? -12.959 -11.223 13.092 1.00 87.06 179 ALA A N 1
ATOM 1288 C CA . ALA A 1 179 ? -13.929 -11.972 12.289 1.00 87.06 179 ALA A CA 1
ATOM 1289 C C . ALA A 1 179 ? -15.322 -11.307 12.277 1.00 87.06 179 ALA A C 1
ATOM 1291 O O . ALA A 1 179 ? -16.263 -11.843 11.680 1.00 87.06 179 ALA A O 1
ATOM 1292 N N . ASP A 1 180 ? -15.469 -10.167 12.960 1.00 83.69 180 ASP A N 1
ATOM 1293 C CA . ASP A 1 180 ? -16.706 -9.397 13.007 1.00 83.69 180 ASP A CA 1
ATOM 1294 C C . ASP A 1 180 ? -17.117 -8.902 11.604 1.00 83.69 180 ASP A C 1
ATOM 1296 O O . ASP A 1 180 ? -16.303 -8.626 10.725 1.00 83.69 180 ASP A O 1
ATOM 1300 N N . SER A 1 181 ? -18.428 -8.814 11.389 1.00 80.31 181 SER A N 1
ATOM 1301 C CA . SER A 1 181 ? -19.061 -8.308 10.166 1.00 80.31 181 SER A CA 1
ATOM 1302 C C . SER A 1 181 ? -19.781 -6.970 10.363 1.00 80.31 181 SER A C 1
ATOM 1304 O O . SER A 1 181 ? -20.475 -6.489 9.454 1.00 80.31 181 SER A O 1
ATOM 1306 N N . ALA A 1 182 ? -19.640 -6.362 11.542 1.00 89.50 182 ALA A N 1
ATOM 1307 C CA . ALA A 1 182 ? -20.049 -4.992 11.795 1.00 89.50 182 ALA A CA 1
ATOM 1308 C C . ALA A 1 182 ? -19.360 -4.011 10.832 1.00 89.50 182 ALA A C 1
ATOM 1310 O O . ALA A 1 182 ? -18.472 -4.365 10.056 1.00 89.50 182 ALA A O 1
ATOM 1311 N N . SER A 1 183 ? -19.866 -2.781 10.801 1.00 94.19 183 SER A N 1
ATOM 1312 C CA . SER A 1 183 ? -19.355 -1.785 9.865 1.00 94.19 183 SER A CA 1
ATOM 1313 C C . SER A 1 183 ? -17.936 -1.355 10.226 1.00 94.19 183 SER A C 1
ATOM 1315 O O . SER A 1 183 ? -17.554 -1.352 11.401 1.00 94.19 183 SER A O 1
ATOM 1317 N N . PHE A 1 184 ? -17.200 -0.958 9.197 1.00 97.00 184 PHE A N 1
ATOM 1318 C CA . PHE A 1 184 ? -15.872 -0.374 9.287 1.00 97.00 184 PHE A CA 1
ATOM 1319 C C . PHE A 1 184 ? -15.897 1.094 8.852 1.00 97.00 184 PHE A C 1
ATOM 1321 O O . PHE A 1 184 ? -16.910 1.572 8.328 1.00 97.00 184 PHE A O 1
ATOM 1328 N N . ASP A 1 185 ? -14.786 1.794 9.065 1.00 96.44 185 ASP A N 1
ATOM 1329 C CA . ASP A 1 185 ? -14.662 3.215 8.735 1.00 96.44 185 ASP A CA 1
ATOM 1330 C C . ASP A 1 185 ? -14.024 3.425 7.368 1.00 96.44 185 ASP A C 1
ATOM 1332 O O . ASP A 1 185 ? -14.354 4.377 6.663 1.00 96.44 185 ASP A O 1
ATOM 1336 N N . GLU A 1 186 ? -13.122 2.527 6.974 1.00 97.69 186 GLU A N 1
ATOM 1337 C CA . GLU A 1 186 ? -12.370 2.662 5.736 1.00 97.69 186 GLU A CA 1
ATOM 1338 C C . GLU A 1 186 ? -12.268 1.335 4.980 1.00 97.69 186 GLU A C 1
ATOM 1340 O O . GLU A 1 186 ? -12.164 0.269 5.585 1.00 97.69 186 GLU A O 1
ATOM 1345 N N . CYS A 1 187 ? -12.274 1.405 3.645 1.00 98.00 187 CYS A N 1
ATOM 1346 C CA . CYS A 1 187 ? -11.968 0.289 2.746 1.00 98.00 187 CYS A CA 1
ATOM 1347 C C . CYS A 1 187 ? -10.743 0.639 1.904 1.00 98.00 187 CYS A C 1
ATOM 1349 O O . CYS A 1 187 ? -10.732 1.659 1.217 1.00 98.00 187 CYS A O 1
ATOM 1351 N N . TRP A 1 188 ? -9.705 -0.184 1.975 1.00 97.44 188 TRP A N 1
ATOM 1352 C CA . TRP A 1 188 ? -8.425 0.033 1.315 1.00 97.44 188 TRP A CA 1
ATOM 1353 C C . TRP A 1 188 ? -8.246 -1.008 0.212 1.00 97.44 188 TRP A C 1
ATOM 1355 O O . TRP A 1 188 ? -8.584 -2.175 0.398 1.00 97.44 188 TRP A O 1
ATOM 1365 N N . VAL A 1 189 ? -7.713 -0.594 -0.937 1.00 97.25 189 VAL A N 1
ATOM 1366 C CA . VAL A 1 189 ? -7.500 -1.460 -2.107 1.00 97.25 189 VAL A CA 1
ATOM 1367 C C . VAL A 1 189 ? -6.142 -1.154 -2.733 1.00 97.25 189 VAL A C 1
ATOM 1369 O O . VAL A 1 189 ? -5.936 -0.038 -3.209 1.00 97.25 189 VAL A O 1
ATOM 1372 N N . ASP A 1 190 ? -5.233 -2.135 -2.776 1.00 95.69 190 ASP A N 1
ATOM 1373 C CA . ASP A 1 190 ? -4.000 -2.090 -3.582 1.00 95.69 190 ASP A CA 1
ATOM 1374 C C . ASP A 1 190 ? -4.297 -2.631 -4.986 1.00 95.69 190 ASP A C 1
ATOM 1376 O O . ASP A 1 190 ? -4.478 -3.837 -5.161 1.00 95.69 190 ASP A O 1
ATOM 1380 N N . ALA A 1 191 ? -4.331 -1.755 -5.994 1.00 94.50 191 ALA A N 1
ATOM 1381 C CA . ALA A 1 191 ? -4.576 -2.137 -7.385 1.00 94.50 191 ALA A CA 1
ATOM 1382 C C . ALA A 1 191 ? -3.409 -1.739 -8.299 1.00 94.50 191 ALA A C 1
ATOM 1384 O O . ALA A 1 191 ?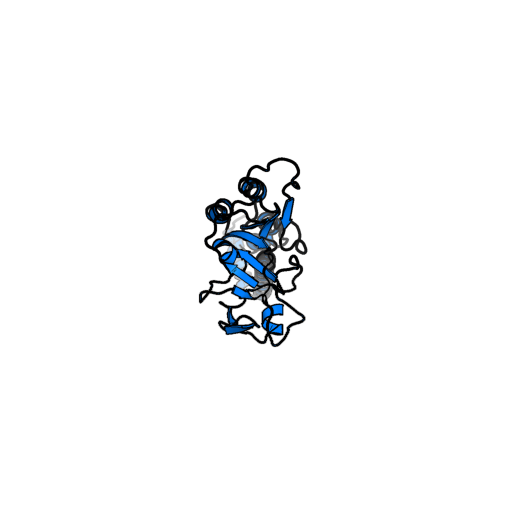 -2.903 -0.615 -8.248 1.00 94.50 191 ALA A O 1
ATOM 1385 N N . TRP A 1 192 ? -2.977 -2.661 -9.164 1.00 92.12 192 TRP A N 1
ATOM 1386 C CA . TRP A 1 192 ? -1.910 -2.420 -10.129 1.00 92.12 192 TRP A CA 1
ATOM 1387 C C . TRP A 1 192 ? -2.104 -3.182 -11.455 1.00 92.12 192 TRP A C 1
ATOM 1389 O O . TRP A 1 192 ? -2.124 -4.415 -11.441 1.00 92.12 192 TRP A O 1
ATOM 1399 N N . PRO A 1 193 ? -2.096 -2.491 -12.613 1.00 87.50 193 PRO A N 1
ATOM 1400 C CA . PRO A 1 193 ? -2.127 -1.033 -12.763 1.00 87.50 193 PRO A CA 1
ATOM 1401 C C . PRO A 1 193 ? -3.439 -0.453 -12.221 1.00 87.50 193 PRO A C 1
ATOM 1403 O O . PRO A 1 193 ? -4.469 -1.117 -12.239 1.00 87.50 193 PRO A O 1
ATOM 1406 N N . ARG A 1 194 ? -3.396 0.782 -11.716 1.00 79.38 194 ARG A N 1
ATOM 1407 C CA . ARG A 1 194 ? -4.594 1.457 -11.209 1.00 79.38 194 ARG A CA 1
ATOM 1408 C C . ARG A 1 194 ? -5.513 1.822 -12.374 1.00 79.38 194 ARG A C 1
ATOM 1410 O O . ARG A 1 194 ? -5.064 2.482 -13.310 1.00 79.38 194 ARG A O 1
ATOM 1417 N N . ASP A 1 195 ? -6.782 1.450 -12.268 1.00 80.19 195 ASP A N 1
ATOM 1418 C CA . ASP A 1 195 ? -7.848 1.909 -13.156 1.00 80.19 195 ASP A CA 1
ATOM 1419 C C . ASP A 1 195 ? -8.845 2.826 -12.422 1.00 80.19 195 ASP A C 1
ATOM 1421 O O . ASP A 1 195 ? -8.899 2.866 -11.188 1.00 80.19 195 ASP A O 1
ATOM 1425 N N . ASP A 1 196 ? -9.628 3.586 -13.192 1.00 77.25 196 ASP A N 1
ATOM 1426 C CA . ASP A 1 196 ? -10.662 4.488 -12.661 1.00 77.25 196 ASP A CA 1
ATOM 1427 C C . ASP A 1 196 ? -11.891 3.729 -12.116 1.00 77.25 196 ASP A C 1
ATOM 1429 O O . ASP A 1 196 ? -12.668 4.266 -11.322 1.00 77.25 196 ASP A O 1
ATOM 1433 N N . GLY A 1 197 ? -12.063 2.464 -12.509 1.00 88.38 197 GLY A N 1
ATOM 1434 C CA . GLY A 1 197 ? -13.124 1.576 -12.041 1.00 88.38 197 GLY A CA 1
ATOM 1435 C C . GLY A 1 197 ? -12.989 1.207 -10.563 1.00 88.38 197 GLY A C 1
ATOM 1436 O O . GLY A 1 197 ? -14.009 1.019 -9.902 1.00 88.38 197 GLY A O 1
ATOM 1437 N N . ILE A 1 198 ? -11.771 1.201 -10.007 1.00 91.81 198 ILE A N 1
ATOM 1438 C CA . ILE A 1 198 ? -11.523 0.946 -8.578 1.00 91.81 198 ILE A CA 1
ATOM 1439 C C . ILE A 1 198 ? -12.278 1.932 -7.684 1.00 91.81 198 ILE A C 1
ATOM 1441 O O . ILE A 1 198 ? -12.858 1.525 -6.679 1.00 91.81 198 ILE A O 1
ATOM 1445 N N . ALA A 1 199 ? -12.327 3.218 -8.046 1.00 91.06 199 ALA A N 1
ATOM 1446 C CA . ALA A 1 199 ? -13.052 4.213 -7.254 1.00 91.06 199 ALA A CA 1
ATOM 1447 C C . ALA A 1 199 ? -14.563 3.923 -7.228 1.00 91.06 199 ALA A C 1
ATOM 1449 O O . ALA A 1 199 ? -15.198 4.013 -6.178 1.00 91.06 199 ALA A O 1
ATOM 1450 N N . ALA A 1 200 ? -15.134 3.517 -8.365 1.00 92.75 200 ALA A N 1
ATOM 1451 C CA . ALA A 1 200 ? -16.533 3.108 -8.438 1.00 92.75 200 ALA A CA 1
ATOM 1452 C C . ALA A 1 200 ? -16.788 1.809 -7.656 1.00 92.75 200 ALA A C 1
ATOM 1454 O O . ALA A 1 200 ? -17.778 1.719 -6.932 1.00 92.75 200 ALA A O 1
ATOM 1455 N N . ALA A 1 201 ? -15.883 0.829 -7.751 1.00 94.69 201 ALA A N 1
ATOM 1456 C CA . ALA A 1 201 ? -15.971 -0.433 -7.024 1.00 94.69 201 ALA A CA 1
ATOM 1457 C C . ALA A 1 201 ? -15.923 -0.221 -5.503 1.00 94.69 201 ALA A C 1
ATOM 1459 O O . ALA A 1 201 ? -16.748 -0.781 -4.781 1.00 94.69 201 ALA A O 1
ATOM 1460 N N . LEU A 1 202 ? -15.040 0.659 -5.022 1.00 95.75 202 LEU A N 1
ATOM 1461 C CA . LEU A 1 202 ? -14.965 1.065 -3.620 1.00 95.75 202 LEU A CA 1
ATOM 1462 C C . LEU A 1 202 ? -16.313 1.579 -3.107 1.00 95.75 202 LEU A C 1
ATOM 1464 O O . LEU A 1 202 ? -16.796 1.099 -2.083 1.00 95.75 202 LEU A O 1
ATOM 1468 N N . LEU A 1 203 ? -16.980 2.471 -3.843 1.00 94.69 203 LEU A N 1
ATOM 1469 C CA . LEU A 1 203 ? -18.284 3.021 -3.445 1.00 94.69 203 LEU A CA 1
ATOM 1470 C C . LEU A 1 203 ? -19.381 1.948 -3.285 1.00 94.69 203 LEU A C 1
ATOM 1472 O O . LEU A 1 203 ? -20.341 2.158 -2.548 1.00 94.69 203 LEU A O 1
ATOM 1476 N N . THR A 1 204 ? -19.246 0.772 -3.911 1.00 94.69 204 THR A N 1
ATOM 1477 C CA . THR A 1 204 ? -20.204 -0.344 -3.741 1.00 94.69 204 THR A CA 1
ATOM 1478 C C . THR A 1 204 ? -20.088 -1.066 -2.391 1.00 94.69 204 THR A C 1
ATOM 1480 O O . THR A 1 204 ? -20.982 -1.835 -2.004 1.00 94.69 204 THR A O 1
ATOM 1483 N N . THR A 1 205 ? -19.001 -0.814 -1.657 1.00 95.62 205 THR A N 1
ATOM 1484 C CA . THR A 1 205 ? -18.757 -1.373 -0.320 1.00 95.62 205 THR A CA 1
ATOM 1485 C C . THR A 1 205 ? -19.483 -0.598 0.778 1.00 95.62 205 THR A C 1
ATOM 1487 O O . THR A 1 205 ? -19.619 -1.102 1.891 1.00 95.62 205 THR A O 1
ATOM 1490 N N . THR A 1 206 ? -19.997 0.597 0.478 1.00 94.56 206 THR A N 1
ATOM 1491 C CA . THR A 1 206 ? -20.726 1.429 1.437 1.00 94.56 206 THR A CA 1
ATOM 1492 C C . THR A 1 206 ? -22.128 0.874 1.695 1.00 94.56 206 THR A C 1
ATOM 1494 O O . THR A 1 206 ? -22.884 0.546 0.776 1.00 94.56 206 THR A O 1
ATOM 1497 N N . ARG A 1 207 ? -22.504 0.787 2.969 1.00 91.75 207 ARG A N 1
ATOM 1498 C CA . ARG A 1 207 ? -23.860 0.477 3.421 1.00 91.75 207 ARG A CA 1
ATOM 1499 C C . ARG A 1 207 ? -24.752 1.718 3.307 1.00 91.75 207 ARG A C 1
ATOM 1501 O O . ARG A 1 207 ? -24.259 2.837 3.435 1.00 91.75 207 ARG A O 1
ATOM 1508 N N . PRO A 1 208 ? -26.070 1.550 3.109 1.00 86.00 208 PRO A N 1
ATOM 1509 C CA . PRO A 1 208 ? -26.997 2.674 3.129 1.00 86.00 208 PRO A CA 1
ATOM 1510 C C . PRO A 1 208 ? -26.897 3.434 4.456 1.00 86.00 208 PRO A C 1
ATOM 1512 O O . PRO A 1 208 ? -27.004 2.835 5.528 1.00 86.00 208 PRO A O 1
ATOM 1515 N N . ALA A 1 209 ? -26.705 4.748 4.388 1.00 80.12 209 ALA A N 1
ATOM 1516 C CA . ALA A 1 209 ? -26.790 5.601 5.562 1.00 80.12 209 ALA A CA 1
ATOM 1517 C C . ALA A 1 209 ? -28.260 5.952 5.836 1.00 80.12 209 ALA A C 1
ATOM 1519 O O . ALA A 1 209 ? -28.976 6.390 4.939 1.00 80.12 209 ALA A O 1
ATOM 1520 N N . THR A 1 210 ? -28.704 5.786 7.079 1.00 68.56 210 THR A N 1
ATOM 1521 C CA . THR A 1 210 ? -29.805 6.591 7.625 1.00 68.56 210 THR A CA 1
ATOM 1522 C C . THR A 1 210 ? -29.293 8.031 7.757 1.00 68.56 210 THR A C 1
ATOM 1524 O O . THR A 1 210 ? -28.122 8.193 8.094 1.00 68.56 210 THR A O 1
ATOM 1527 N N . GLU A 1 211 ? -30.108 9.030 7.405 1.00 68.81 211 GLU A N 1
ATOM 1528 C CA . GLU A 1 211 ? -29.720 10.437 7.158 1.00 68.81 211 GLU A CA 1
ATOM 1529 C C . GLU A 1 211 ? -28.765 11.070 8.208 1.00 68.81 211 GLU A C 1
ATOM 1531 O O . GLU A 1 211 ? -28.687 10.613 9.346 1.00 68.81 211 GLU A O 1
ATOM 1536 N N . ASP A 1 212 ? -28.041 12.126 7.798 1.00 65.62 212 ASP A N 1
ATOM 1537 C CA . ASP A 1 212 ? -27.014 12.894 8.548 1.00 65.62 212 ASP A CA 1
ATOM 1538 C C . ASP A 1 212 ? -25.613 12.269 8.740 1.00 65.62 212 ASP A C 1
ATOM 1540 O O . ASP A 1 212 ? -24.882 12.623 9.666 1.00 65.62 212 ASP A O 1
ATOM 1544 N N . ARG A 1 213 ? -25.148 11.411 7.819 1.00 72.00 213 ARG A N 1
ATOM 1545 C C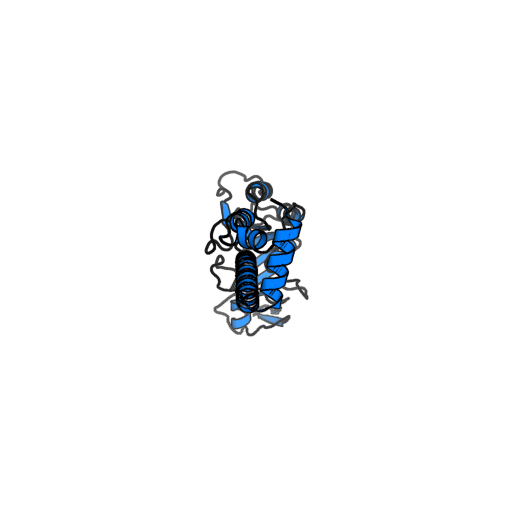A . ARG A 1 213 ? -23.724 11.008 7.771 1.00 72.00 213 ARG A CA 1
ATOM 1546 C C . ARG A 1 213 ? -22.910 11.760 6.720 1.00 72.00 213 ARG A C 1
ATOM 1548 O O . ARG A 1 213 ? -23.423 12.140 5.666 1.00 72.00 213 ARG A O 1
ATOM 1555 N N . ALA A 1 214 ? -21.619 11.937 7.011 1.00 78.06 214 ALA A N 1
ATOM 1556 C CA . ALA A 1 214 ? -20.651 12.476 6.063 1.00 78.06 214 ALA A CA 1
ATOM 1557 C C . ALA A 1 214 ? -20.634 11.640 4.774 1.00 78.06 214 ALA A C 1
ATOM 1559 O O . ALA A 1 214 ? -20.795 10.417 4.794 1.00 78.06 214 ALA A O 1
ATOM 1560 N N . LYS A 1 215 ? -20.467 12.318 3.635 1.00 84.62 215 LYS A N 1
ATOM 1561 C CA . LYS A 1 215 ? -20.409 11.645 2.336 1.00 84.62 215 LYS A CA 1
ATOM 1562 C C . LYS A 1 215 ? -19.118 10.823 2.240 1.00 84.62 215 LYS A C 1
ATOM 1564 O O . LYS A 1 215 ? -18.085 11.327 2.673 1.00 84.62 215 LYS A O 1
ATOM 1569 N N . PRO A 1 216 ? -19.158 9.623 1.633 1.00 92.19 216 PRO A N 1
ATOM 1570 C CA . PRO A 1 216 ? -17.951 8.845 1.399 1.00 92.19 216 PRO A CA 1
ATOM 1571 C C . PRO A 1 216 ? -16.917 9.629 0.584 1.00 92.19 216 PRO A C 1
ATOM 1573 O O . PRO A 1 216 ? -17.265 10.269 -0.413 1.00 92.19 216 PRO A O 1
ATOM 1576 N N . GLU A 1 217 ? -15.653 9.552 0.988 1.00 94.88 217 GLU A N 1
ATOM 1577 C CA . GLU A 1 217 ? -14.523 10.207 0.328 1.00 94.88 217 GLU A CA 1
ATOM 1578 C C . GLU A 1 217 ? -13.565 9.169 -0.262 1.00 94.88 217 GLU A C 1
ATOM 1580 O O . GLU A 1 217 ? -13.309 8.132 0.346 1.00 94.88 217 GLU A O 1
ATOM 1585 N N . ILE A 1 218 ? -13.014 9.457 -1.445 1.00 94.88 218 ILE A N 1
ATOM 1586 C CA . ILE A 1 218 ? -11.940 8.661 -2.044 1.00 94.88 218 ILE A CA 1
ATOM 1587 C C . ILE A 1 218 ? -10.608 9.380 -1.832 1.00 94.88 218 ILE A C 1
ATOM 1589 O O . ILE A 1 218 ? -10.385 10.470 -2.360 1.00 94.88 218 ILE A O 1
ATOM 1593 N N . ALA A 1 219 ? -9.706 8.720 -1.120 1.00 94.50 219 ALA A N 1
ATOM 1594 C CA . ALA A 1 219 ? -8.347 9.154 -0.852 1.00 94.50 219 ALA A CA 1
ATOM 1595 C C . ALA A 1 219 ? -7.321 8.163 -1.431 1.00 94.50 219 ALA A C 1
ATOM 1597 O O . ALA A 1 219 ? -7.647 7.106 -1.975 1.00 94.50 219 ALA A O 1
ATOM 1598 N N . GLN A 1 220 ? -6.047 8.526 -1.334 1.00 94.25 220 GLN A N 1
ATOM 1599 C CA . GLN A 1 220 ? -4.908 7.695 -1.717 1.00 94.25 220 GLN A CA 1
ATOM 1600 C C . GLN A 1 220 ? -3.995 7.578 -0.502 1.00 94.25 220 GLN A C 1
ATOM 1602 O O . GLN A 1 220 ? -3.787 8.573 0.193 1.00 94.25 220 GLN A O 1
ATOM 1607 N N . LEU A 1 221 ? -3.443 6.389 -0.252 1.00 94.75 221 LEU A N 1
ATOM 1608 C CA . LEU A 1 221 ? -2.579 6.176 0.909 1.00 94.75 221 LEU A CA 1
ATOM 1609 C C . LEU A 1 221 ? -1.339 7.070 0.854 1.00 94.75 221 LEU A C 1
ATOM 1611 O O . LEU A 1 221 ? -0.984 7.672 1.859 1.00 94.75 221 LEU A O 1
ATOM 1615 N N . ASN A 1 222 ? -0.711 7.198 -0.315 1.00 95.00 222 ASN A N 1
ATOM 1616 C CA . ASN A 1 222 ? 0.411 8.105 -0.526 1.00 95.00 222 ASN A CA 1
ATOM 1617 C C . ASN A 1 222 ? 0.213 8.916 -1.810 1.00 95.00 222 ASN A C 1
ATOM 1619 O O . ASN A 1 222 ? 0.276 8.379 -2.915 1.00 95.00 222 ASN A O 1
ATOM 1623 N N . SER A 1 223 ? -0.019 10.221 -1.667 1.00 92.56 223 SER A N 1
ATOM 1624 C CA . SER A 1 223 ? -0.221 11.138 -2.795 1.00 92.56 223 SER A CA 1
ATOM 1625 C C . SER A 1 223 ? 1.058 11.845 -3.259 1.00 92.56 223 SER A C 1
ATOM 1627 O O . SER A 1 223 ? 1.010 12.607 -4.225 1.00 92.56 223 SER A O 1
ATOM 1629 N N . THR A 1 224 ? 2.200 11.632 -2.593 1.00 93.25 224 THR A N 1
ATOM 1630 C CA . THR A 1 224 ? 3.456 12.359 -2.879 1.00 93.25 224 THR A CA 1
ATOM 1631 C C . THR A 1 224 ? 4.065 12.003 -4.236 1.00 93.25 224 THR A C 1
ATOM 1633 O O . THR A 1 224 ? 4.730 12.834 -4.849 1.00 93.25 224 THR A O 1
ATOM 1636 N N . LEU A 1 225 ? 3.778 10.802 -4.746 1.00 88.94 225 LEU A N 1
ATOM 1637 C CA . LEU A 1 225 ? 4.221 10.322 -6.060 1.00 88.94 225 LEU A CA 1
ATOM 1638 C C . LEU A 1 225 ? 3.231 10.632 -7.196 1.00 88.94 225 LEU A C 1
ATOM 1640 O O . LEU A 1 225 ? 3.397 10.152 -8.316 1.00 88.94 225 LEU A O 1
ATOM 1644 N N . GLY A 1 226 ? 2.195 11.424 -6.916 1.00 88.25 226 GLY A N 1
ATOM 1645 C CA . GLY A 1 226 ? 1.128 11.731 -7.860 1.00 88.25 226 GLY A CA 1
ATOM 1646 C C . GLY A 1 226 ? -0.027 10.724 -7.839 1.00 88.25 226 GLY A C 1
ATOM 1647 O O . GLY A 1 226 ? 0.044 9.617 -7.299 1.00 88.25 226 GLY A O 1
ATOM 1648 N N . ARG A 1 227 ? -1.144 11.136 -8.449 1.00 84.38 227 ARG A N 1
ATOM 1649 C CA . ARG A 1 227 ? -2.415 10.392 -8.407 1.00 84.38 227 ARG A CA 1
ATOM 1650 C C . ARG A 1 227 ? -2.423 9.118 -9.250 1.00 84.38 227 ARG A C 1
ATOM 1652 O O . ARG A 1 227 ? -3.192 8.208 -8.951 1.00 84.38 227 ARG A O 1
ATOM 1659 N N . SER A 1 228 ? -1.593 9.049 -10.287 1.00 85.50 228 SER A N 1
ATOM 1660 C CA . SER A 1 228 ? -1.534 7.917 -11.210 1.00 85.50 228 SER A CA 1
ATOM 1661 C C . SER A 1 228 ? -0.117 7.690 -11.729 1.00 85.50 228 SER A C 1
ATOM 1663 O O . SER A 1 228 ? 0.720 8.593 -11.721 1.00 85.50 228 SER A O 1
ATOM 1665 N N . PHE A 1 229 ? 0.132 6.468 -12.198 1.00 88.75 229 PHE A N 1
ATOM 1666 C CA . PHE A 1 229 ? 1.349 6.090 -12.901 1.00 88.75 229 PHE A CA 1
ATOM 1667 C C . PHE A 1 229 ? 0.975 5.433 -14.233 1.00 88.75 229 PHE A C 1
ATOM 1669 O O . PHE A 1 229 ? 0.531 4.285 -14.259 1.00 88.75 229 PHE A O 1
ATOM 1676 N N . ASP A 1 230 ? 1.157 6.154 -15.340 1.00 88.81 230 ASP A N 1
ATOM 1677 C CA . ASP A 1 230 ? 0.943 5.614 -16.687 1.00 88.81 230 ASP A CA 1
ATOM 1678 C C . ASP A 1 230 ? 2.260 5.083 -17.266 1.00 88.81 230 ASP A C 1
ATOM 1680 O O . ASP A 1 230 ? 2.976 5.744 -18.026 1.00 88.81 230 ASP A O 1
ATOM 1684 N N . GLY A 1 231 ? 2.597 3.856 -16.867 1.00 87.94 231 GLY A N 1
ATOM 1685 C CA . GLY A 1 231 ? 3.798 3.174 -17.345 1.00 87.94 231 GLY A CA 1
ATOM 1686 C C . GLY A 1 231 ? 3.764 2.870 -18.844 1.00 87.94 231 GLY A C 1
ATOM 1687 O O . GLY A 1 231 ? 4.818 2.838 -19.479 1.00 87.94 231 GLY A O 1
ATOM 1688 N N . ALA A 1 232 ? 2.575 2.674 -19.424 1.00 88.56 232 ALA A N 1
ATOM 1689 C CA . ALA A 1 232 ? 2.423 2.362 -20.842 1.00 88.56 232 ALA A CA 1
ATOM 1690 C C . ALA A 1 232 ? 2.735 3.589 -21.705 1.00 88.56 232 ALA A C 1
ATOM 1692 O O . ALA A 1 232 ? 3.552 3.497 -22.628 1.00 88.56 232 ALA A O 1
ATOM 1693 N N . ALA A 1 233 ? 2.164 4.749 -21.364 1.00 90.25 233 ALA A N 1
ATOM 1694 C CA . ALA A 1 233 ? 2.493 6.008 -22.018 1.00 90.25 233 ALA A CA 1
ATOM 1695 C C . ALA A 1 233 ? 3.974 6.350 -21.835 1.00 90.25 233 ALA A C 1
ATOM 1697 O O . ALA A 1 233 ? 4.651 6.629 -22.823 1.00 90.25 233 ALA A O 1
ATOM 1698 N N . ALA A 1 234 ? 4.506 6.233 -20.611 1.00 90.56 234 ALA A N 1
ATOM 1699 C CA . ALA A 1 234 ? 5.911 6.522 -20.327 1.00 90.56 234 ALA A CA 1
ATOM 1700 C C . ALA A 1 234 ? 6.876 5.621 -21.122 1.00 90.56 234 ALA A C 1
ATOM 1702 O O . ALA A 1 234 ? 7.891 6.091 -21.642 1.00 90.56 234 ALA A O 1
ATOM 1703 N N . PHE A 1 235 ? 6.549 4.335 -21.280 1.00 91.19 235 PHE A N 1
ATOM 1704 C CA . PHE A 1 235 ? 7.324 3.415 -22.110 1.00 91.19 235 PHE A CA 1
ATOM 1705 C C . PHE A 1 235 ? 7.234 3.761 -23.603 1.00 91.19 235 PHE A C 1
ATOM 1707 O O . PHE A 1 235 ? 8.251 3.718 -24.301 1.00 91.19 235 PHE A O 1
ATOM 1714 N N . ALA A 1 236 ? 6.050 4.123 -24.103 1.00 91.25 236 ALA A N 1
ATOM 1715 C CA . ALA A 1 236 ? 5.831 4.480 -25.506 1.00 91.25 236 ALA A CA 1
ATOM 1716 C C . ALA A 1 236 ? 6.481 5.822 -25.896 1.00 91.25 236 ALA A C 1
ATOM 1718 O O . ALA A 1 236 ? 6.940 5.994 -27.032 1.00 91.25 236 ALA A O 1
ATOM 1719 N N . SER A 1 237 ? 6.552 6.769 -24.957 1.00 91.75 237 SER A N 1
ATOM 1720 C CA . SER A 1 237 ? 7.146 8.094 -25.149 1.00 91.75 237 SER A CA 1
ATOM 1721 C C . SER A 1 237 ? 8.623 8.175 -24.756 1.00 91.75 237 SER A C 1
ATOM 1723 O O . SER A 1 237 ? 9.192 9.267 -24.785 1.00 91.75 237 SER A O 1
ATOM 1725 N N . ARG A 1 238 ? 9.264 7.058 -24.380 1.00 92.56 238 ARG A N 1
ATOM 1726 C CA . ARG A 1 238 ? 10.665 7.075 -23.940 1.00 92.56 238 ARG A CA 1
ATOM 1727 C C . ARG A 1 238 ? 11.593 7.590 -25.056 1.00 92.56 238 ARG A C 1
ATOM 1729 O O . ARG A 1 238 ? 11.443 7.172 -26.209 1.00 92.56 238 ARG A O 1
ATOM 1736 N N . PRO A 1 239 ? 12.598 8.431 -24.748 1.00 89.31 239 PRO A N 1
ATOM 1737 C CA . PRO A 1 239 ? 13.521 8.958 -25.759 1.00 89.31 239 PRO A CA 1
ATOM 1738 C C . PRO A 1 239 ? 14.256 7.869 -26.555 1.00 89.31 239 PRO A C 1
ATOM 1740 O O . PRO A 1 239 ? 14.531 8.034 -27.740 1.00 89.31 239 PRO A O 1
ATOM 1743 N N . THR A 1 240 ? 14.523 6.724 -25.922 1.00 90.12 240 THR A N 1
ATOM 1744 C CA . THR A 1 240 ? 15.239 5.583 -26.509 1.00 90.12 240 THR A CA 1
ATOM 1745 C C . THR A 1 240 ? 14.360 4.668 -27.363 1.00 90.12 240 THR A C 1
ATOM 1747 O O . THR A 1 240 ? 14.850 3.662 -27.863 1.00 90.12 240 THR A O 1
ATOM 1750 N N . ARG A 1 241 ? 13.080 4.997 -27.603 1.00 86.81 241 ARG A N 1
ATOM 1751 C CA . ARG A 1 241 ? 12.126 4.110 -28.303 1.00 86.81 241 ARG A CA 1
ATOM 1752 C C . ARG A 1 241 ? 12.588 3.620 -29.681 1.00 86.81 241 ARG A C 1
ATOM 1754 O O . ARG A 1 241 ? 12.168 2.556 -30.117 1.00 86.81 241 ARG A O 1
ATOM 1761 N N . PHE A 1 242 ? 13.450 4.379 -30.358 1.00 84.00 242 PHE A N 1
ATOM 1762 C CA . PHE A 1 242 ? 14.001 4.025 -31.670 1.00 84.00 242 PHE A CA 1
ATOM 1763 C C . PHE A 1 242 ? 15.387 3.370 -31.605 1.00 84.00 242 PHE A C 1
ATOM 1765 O O . PHE A 1 242 ? 15.880 2.904 -32.628 1.00 84.00 242 PHE A O 1
ATOM 1772 N N . ALA A 1 243 ? 16.015 3.302 -30.427 1.00 78.75 243 ALA A N 1
ATOM 1773 C CA . ALA A 1 243 ? 17.353 2.738 -30.255 1.00 78.75 243 ALA A CA 1
ATOM 1774 C C . ALA A 1 243 ? 17.402 1.252 -30.646 1.00 78.75 243 ALA A C 1
ATOM 1776 O O . ALA A 1 243 ? 18.338 0.831 -31.318 1.00 78.75 243 ALA A O 1
ATOM 1777 N N . ALA A 1 244 ? 16.358 0.485 -30.314 1.00 64.88 244 ALA A N 1
ATOM 1778 C CA . ALA A 1 244 ? 16.242 -0.918 -30.712 1.00 64.88 244 ALA A CA 1
ATOM 1779 C C . ALA A 1 244 ? 16.122 -1.100 -32.238 1.00 64.88 244 ALA A C 1
ATOM 1781 O O . ALA A 1 244 ? 16.696 -2.032 -32.787 1.00 64.88 244 ALA A O 1
ATOM 1782 N N . GLY A 1 245 ? 15.426 -0.191 -32.933 1.00 62.84 245 GLY A N 1
ATOM 1783 C CA . GLY A 1 245 ? 15.304 -0.221 -34.396 1.00 62.84 245 GLY A CA 1
ATOM 1784 C C . GLY A 1 245 ? 16.558 0.257 -35.134 1.00 62.84 245 GLY A C 1
ATOM 1785 O O . GLY A 1 245 ? 16.764 -0.122 -36.276 1.00 62.84 245 GLY A O 1
ATOM 1786 N N . ALA A 1 246 ? 17.401 1.070 -34.492 1.00 59.03 246 ALA A N 1
ATOM 1787 C CA . ALA A 1 246 ? 18.688 1.504 -35.042 1.00 59.03 246 ALA A CA 1
ATOM 1788 C C . ALA A 1 246 ? 19.812 0.465 -34.853 1.00 59.03 246 ALA A C 1
ATOM 1790 O O . ALA A 1 246 ? 20.856 0.571 -35.495 1.00 59.03 246 ALA A O 1
ATOM 1791 N N . ALA A 1 247 ? 19.613 -0.504 -33.954 1.00 53.88 247 ALA A N 1
ATOM 1792 C CA . ALA A 1 247 ? 20.550 -1.585 -33.654 1.00 53.88 247 ALA A CA 1
ATOM 1793 C C . ALA A 1 247 ? 20.254 -2.898 -34.413 1.00 53.88 247 ALA A C 1
ATOM 1795 O O . ALA A 1 247 ? 21.065 -3.822 -34.329 1.00 53.88 247 ALA A O 1
ATOM 1796 N N . ALA A 1 248 ? 19.112 -2.982 -35.107 1.00 48.56 248 ALA A N 1
ATOM 1797 C CA . ALA A 1 248 ? 18.650 -4.136 -35.887 1.00 48.56 248 ALA A CA 1
ATOM 1798 C C . ALA A 1 248 ? 18.921 -3.949 -37.387 1.00 48.56 248 ALA A C 1
ATOM 1800 O O . ALA A 1 248 ? 19.249 -4.962 -38.045 1.00 48.56 248 ALA A O 1
#

Secondary structure (DSSP, 8-state):
--HHHHHHHHHHHHHTTTT-HHHHHHHHHHHHHHHHHHHHHHHHHHHHHHHHHHHTTTTEEEEEEEEEEEHHHHHGGGGSTTEEEEEEEEEEEEEE-BSS-TTSPEEEEEE-HHHHHHTT---SSSSEEEPHHHHHHHT--SS-EEEETTEEEEEEEE----SSSPPSSSTT-EEEE----SEEEEEEEEESS--THHHHHHHTTBPPPPSSPPPPEEEES--TT-S---HHHHHHT-GGGGHHHH--

Foldseek 3Di:
DDVVVVVVVVVVCVVVCVPVVVVVVVVVVVVLVVLVVVLVVLLVVLVVLVVCCQVLQLLKKKKFFAQFFFFVLQQCCCVDPQWPFKGFKAWDPDWAQAPVHNPQTATEMEMEPRVCVSLPDDQQDAFWAAAQVQCVVQVHAAFDWGQGPVGTGTHSHYTDDDPPQFDDDRNRHIYHYDPDRGGGRMMMIRGPQDDPVVVVSRVVRTHDDDPDTDDIDMDTRHCPSHNHDDSVVSSCPPPSVCSVVVSD